Protein AF-A0A7J7GTW8-F1 (afdb_monomer_lite)

Structure (mmCIF, N/CA/C/O backbone):
data_AF-A0A7J7GTW8-F1
#
_entry.id   AF-A0A7J7GTW8-F1
#
loop_
_atom_site.group_PDB
_atom_site.id
_atom_site.type_symbol
_atom_site.label_atom_id
_atom_site.label_alt_id
_atom_site.label_comp_id
_atom_site.label_asym_id
_atom_site.label_entity_id
_atom_site.label_seq_id
_atom_site.pdbx_PDB_ins_code
_atom_site.Cartn_x
_atom_site.Cartn_y
_atom_site.Cartn_z
_atom_site.occupancy
_atom_site.B_iso_or_equiv
_atom_site.auth_seq_id
_atom_site.auth_comp_id
_atom_site.auth_asym_id
_atom_site.auth_atom_id
_atom_site.pdbx_PDB_model_num
ATOM 1 N N . MET A 1 1 ? -10.719 27.928 -32.867 1.00 52.28 1 MET A N 1
ATOM 2 C CA . MET A 1 1 ? -9.361 27.723 -33.432 1.00 52.28 1 MET A CA 1
ATOM 3 C C . MET A 1 1 ? -8.616 29.051 -33.500 1.00 52.28 1 MET A C 1
ATOM 5 O O . MET A 1 1 ? -9.076 29.973 -34.165 1.00 52.28 1 MET A O 1
ATOM 9 N N . ASN A 1 2 ? -7.501 29.174 -32.775 1.00 61.34 2 ASN A N 1
ATOM 10 C CA . ASN A 1 2 ? -6.733 30.416 -32.663 1.00 61.34 2 ASN A CA 1
ATOM 11 C C . ASN A 1 2 ? -5.810 30.602 -33.885 1.00 61.34 2 ASN A C 1
ATOM 13 O O . ASN A 1 2 ? -4.747 29.991 -33.977 1.00 61.34 2 ASN A O 1
ATOM 17 N N . LYS A 1 3 ? -6.223 31.462 -34.825 1.00 63.66 3 LYS A N 1
ATOM 18 C CA . LYS A 1 3 ? -5.523 31.732 -36.099 1.00 63.66 3 LYS A CA 1
ATOM 19 C C . LYS A 1 3 ? -4.086 32.246 -35.913 1.00 63.66 3 LYS A C 1
ATOM 21 O O . LYS A 1 3 ? -3.256 32.067 -36.799 1.00 63.66 3 LYS A O 1
ATOM 26 N N . LYS A 1 4 ? -3.773 32.846 -34.758 1.00 66.88 4 LYS A N 1
ATOM 27 C CA . LYS A 1 4 ? -2.438 33.387 -34.460 1.00 66.88 4 LYS A CA 1
ATOM 28 C C . LYS A 1 4 ? -1.414 32.285 -34.167 1.00 66.88 4 LYS A C 1
ATOM 30 O O . LYS A 1 4 ? -0.269 32.411 -34.584 1.00 66.88 4 LYS A O 1
ATOM 35 N N . GLY A 1 5 ? -1.832 31.185 -33.534 1.00 68.19 5 GLY A N 1
ATOM 36 C CA . GLY A 1 5 ? -0.948 30.047 -33.251 1.00 68.19 5 GLY A CA 1
ATOM 37 C C . GLY A 1 5 ? -0.505 29.314 -34.521 1.00 68.19 5 GLY A C 1
ATOM 38 O O . GLY A 1 5 ? 0.657 28.940 -34.651 1.00 68.19 5 GLY A O 1
ATOM 39 N N . LEU A 1 6 ? -1.403 29.201 -35.505 1.00 69.25 6 LEU A N 1
ATOM 40 C CA . LEU A 1 6 ? -1.107 28.550 -36.784 1.00 69.25 6 LEU A CA 1
ATOM 41 C C . LEU A 1 6 ? -0.099 29.351 -37.624 1.00 69.25 6 LEU A C 1
ATOM 43 O O . LEU A 1 6 ? 0.781 28.770 -38.249 1.00 69.25 6 LEU A O 1
ATOM 47 N N . ALA A 1 7 ? -0.176 30.684 -37.600 1.00 69.06 7 ALA A N 1
ATOM 48 C CA . ALA A 1 7 ? 0.766 31.542 -38.322 1.00 69.06 7 ALA A CA 1
ATOM 49 C C . ALA A 1 7 ? 2.198 31.473 -37.757 1.00 69.06 7 ALA A C 1
ATOM 51 O O . ALA A 1 7 ? 3.157 31.630 -38.511 1.00 69.06 7 ALA A O 1
ATOM 52 N N . ILE A 1 8 ? 2.346 31.223 -36.450 1.00 65.69 8 ILE A N 1
ATOM 53 C CA . ILE A 1 8 ? 3.653 31.009 -35.811 1.00 65.69 8 ILE A CA 1
ATOM 54 C C . ILE A 1 8 ? 4.217 29.648 -36.232 1.00 65.69 8 ILE A C 1
ATOM 56 O O . ILE A 1 8 ? 5.366 29.577 -36.659 1.00 65.69 8 ILE A O 1
ATOM 60 N N . LEU A 1 9 ? 3.391 28.595 -36.217 1.00 63.91 9 LEU A N 1
ATOM 61 C CA . LEU A 1 9 ? 3.799 27.250 -36.634 1.00 63.91 9 LEU A CA 1
ATOM 62 C C . LEU A 1 9 ? 4.252 27.202 -38.106 1.00 63.91 9 LEU A C 1
ATOM 64 O O . LEU A 1 9 ? 5.240 26.550 -38.424 1.00 63.91 9 LEU A O 1
ATOM 68 N N . MET A 1 10 ? 3.586 27.956 -38.988 1.00 69.81 10 MET A N 1
ATOM 69 C CA . MET A 1 10 ? 3.918 28.040 -40.419 1.00 69.81 10 MET A CA 1
ATOM 70 C C . MET A 1 10 ? 5.161 28.892 -40.738 1.00 69.81 10 MET A C 1
ATOM 72 O O . MET A 1 10 ? 5.648 28.862 -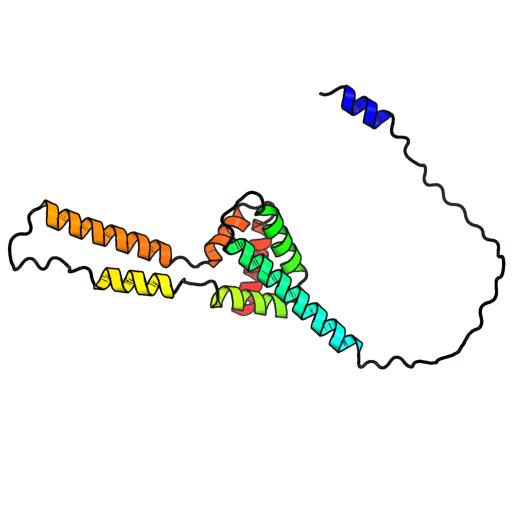41.866 1.00 69.81 10 MET A O 1
ATOM 76 N N . ARG A 1 11 ? 5.673 29.683 -39.784 1.00 66.00 11 ARG A N 1
ATOM 77 C CA . ARG A 1 11 ? 6.873 30.522 -39.977 1.00 66.00 11 ARG A CA 1
ATOM 78 C C . ARG A 1 11 ? 8.160 29.870 -39.481 1.00 66.00 11 ARG A C 1
ATOM 80 O O . ARG A 1 11 ? 9.245 30.353 -39.808 1.00 66.00 11 ARG A O 1
ATOM 87 N N . THR A 1 12 ? 8.066 28.781 -38.726 1.00 65.88 12 THR A N 1
ATOM 88 C CA . THR A 1 12 ? 9.242 28.063 -38.235 1.00 65.88 12 THR A CA 1
ATOM 89 C C . THR A 1 12 ? 9.870 27.269 -39.377 1.00 65.88 12 THR A C 1
ATOM 91 O O . THR A 1 12 ? 9.364 26.235 -39.807 1.00 65.88 12 THR A O 1
ATOM 94 N N . LYS A 1 13 ? 10.991 27.773 -39.897 1.00 55.44 13 LYS A N 1
ATOM 95 C CA . LYS A 1 13 ? 11.793 27.107 -40.929 1.00 55.44 13 LYS A CA 1
ATOM 96 C C . LYS A 1 13 ? 12.377 25.806 -40.361 1.00 55.44 13 LYS A C 1
ATOM 98 O O . LYS A 1 13 ? 13.248 25.850 -39.495 1.00 55.44 13 LYS A O 1
ATOM 103 N N . MET A 1 14 ? 11.916 24.657 -40.855 1.00 52.91 14 MET A N 1
ATOM 104 C CA . MET A 1 14 ? 12.543 23.363 -40.575 1.00 52.91 14 MET A CA 1
ATOM 105 C C . MET A 1 14 ? 13.918 23.299 -41.247 1.00 52.91 14 MET A C 1
ATOM 107 O O . MET A 1 14 ? 14.050 23.577 -42.440 1.00 52.91 14 MET A O 1
ATOM 111 N N . ARG A 1 15 ? 14.951 22.964 -40.470 1.00 58.75 15 ARG A N 1
ATOM 112 C CA . ARG A 1 15 ? 16.315 22.772 -40.969 1.00 58.75 15 ARG A CA 1
ATOM 113 C C . ARG A 1 15 ? 16.368 21.461 -41.767 1.00 58.75 15 ARG A C 1
ATOM 115 O O . ARG A 1 15 ? 16.039 20.425 -41.194 1.00 58.75 15 ARG A O 1
ATOM 122 N N . PRO A 1 16 ? 16.762 21.470 -43.051 1.00 47.53 16 PRO A N 1
ATOM 123 C CA . PRO A 1 16 ? 16.903 20.236 -43.808 1.00 47.53 16 PRO A CA 1
ATOM 124 C C . PRO A 1 16 ? 18.110 19.436 -43.300 1.00 47.53 16 PRO A C 1
ATOM 126 O O . PRO A 1 16 ? 19.209 19.970 -43.143 1.00 47.53 16 PRO A O 1
ATOM 129 N N . LEU A 1 17 ? 17.878 18.150 -43.037 1.00 46.66 17 LEU A N 1
ATOM 130 C CA . LEU A 1 17 ? 18.911 17.130 -42.910 1.00 46.66 17 LEU A CA 1
ATOM 131 C C . LEU A 1 17 ? 19.382 16.766 -44.318 1.00 46.66 17 LEU A C 1
ATOM 133 O O . LEU A 1 17 ? 18.604 16.244 -45.114 1.00 46.66 17 LEU A O 1
ATOM 137 N N . SER A 1 18 ? 20.655 17.005 -44.613 1.00 48.19 18 SER A N 1
ATOM 138 C CA . SER A 1 18 ? 21.330 16.374 -45.746 1.00 48.19 18 SER A CA 1
ATOM 139 C C . SER A 1 18 ? 22.716 15.879 -45.317 1.00 48.19 18 SER A C 1
ATOM 141 O O . SER A 1 18 ? 23.413 16.601 -44.598 1.00 48.19 18 SER A O 1
ATOM 143 N N . PRO A 1 19 ? 23.104 14.652 -45.715 1.00 50.09 19 PRO A N 1
ATOM 144 C CA . PRO A 1 19 ? 24.364 14.029 -45.341 1.00 50.09 19 PRO A CA 1
ATOM 145 C C . PRO A 1 19 ? 25.452 14.385 -46.360 1.00 50.09 19 PRO A C 1
ATOM 147 O O . PRO A 1 19 ? 25.221 14.321 -47.565 1.00 50.09 19 PRO A O 1
ATOM 150 N N . SER A 1 20 ? 26.659 14.703 -45.900 1.00 36.41 20 SER A N 1
ATOM 151 C CA . SER A 1 20 ? 27.835 14.675 -46.772 1.00 36.41 20 SER A CA 1
ATOM 152 C C . SER A 1 20 ? 29.112 14.467 -45.967 1.00 36.41 20 SER A C 1
ATOM 154 O O . SER A 1 20 ? 29.528 15.304 -45.169 1.00 36.41 20 SER A O 1
ATOM 156 N N . SER A 1 21 ? 29.705 13.309 -46.225 1.00 37.16 21 SER A N 1
ATOM 157 C CA . SER A 1 21 ? 31.125 12.988 -46.143 1.00 37.16 21 SER A CA 1
ATOM 158 C C . SER A 1 21 ? 32.049 14.140 -46.548 1.00 37.16 21 SER A C 1
ATOM 160 O O . SER A 1 21 ? 31.837 14.716 -47.610 1.00 37.16 21 SER A O 1
ATOM 162 N N . SER A 1 22 ? 33.103 14.373 -45.760 1.00 34.34 22 SER A N 1
ATOM 163 C CA . SER A 1 22 ? 34.524 14.341 -46.166 1.00 34.34 22 SER A CA 1
ATOM 164 C C . SER A 1 22 ? 35.372 15.296 -45.319 1.00 34.34 22 SER A C 1
ATOM 166 O O . SER A 1 22 ? 35.129 16.499 -45.276 1.00 34.34 22 SER A O 1
ATOM 168 N N . SER A 1 23 ? 36.387 14.723 -44.678 1.00 34.94 23 SER A N 1
ATOM 169 C CA . SER A 1 23 ? 37.549 15.347 -44.031 1.00 34.94 23 SER A CA 1
ATOM 170 C C . SER A 1 23 ? 38.275 16.349 -44.958 1.00 34.94 23 SER A C 1
ATOM 172 O O . SER A 1 23 ? 38.153 16.219 -46.177 1.00 34.94 23 SER A O 1
ATOM 174 N N . PRO A 1 24 ? 39.102 17.282 -44.432 1.00 42.66 24 PRO A N 1
ATOM 175 C CA . PRO A 1 24 ? 40.483 16.897 -44.118 1.00 42.66 24 PRO A CA 1
ATOM 176 C C . PRO A 1 24 ? 41.134 17.550 -42.877 1.00 42.66 24 PRO A C 1
ATOM 178 O O . PRO A 1 24 ? 40.821 18.654 -42.448 1.00 42.66 24 PRO A O 1
ATOM 181 N N . SER A 1 25 ? 42.098 16.781 -42.366 1.00 33.47 25 SER A N 1
ATOM 182 C CA . SER A 1 25 ? 43.215 17.050 -41.451 1.00 33.47 25 SER A CA 1
ATOM 183 C C . SER A 1 25 ? 43.751 18.487 -41.341 1.00 33.47 25 SER A C 1
ATOM 185 O O . SER A 1 25 ? 44.180 19.055 -42.343 1.00 33.47 25 SER A O 1
ATOM 187 N N . VAL A 1 26 ? 43.985 18.933 -40.095 1.00 36.16 26 VAL A N 1
ATOM 188 C CA . VAL A 1 26 ? 45.200 19.689 -39.733 1.00 36.16 26 VAL A CA 1
ATOM 189 C C . VAL A 1 26 ? 45.687 19.289 -38.333 1.00 36.16 26 VAL A C 1
ATOM 191 O O . VAL A 1 26 ? 44.934 19.302 -37.362 1.00 36.16 26 VAL A O 1
ATOM 194 N N . SER A 1 27 ? 46.959 18.909 -38.266 1.00 33.84 27 SER A N 1
ATOM 195 C CA . SER A 1 27 ? 47.713 18.489 -37.087 1.00 33.84 27 SER A CA 1
ATOM 196 C C . SER A 1 27 ? 47.894 19.598 -36.049 1.00 33.84 27 SER A C 1
ATOM 198 O O . SER A 1 27 ? 48.270 20.714 -36.397 1.00 33.84 27 SER A O 1
ATOM 200 N N . ALA A 1 28 ? 47.788 19.246 -34.766 1.00 35.66 28 ALA A N 1
ATOM 201 C CA . ALA A 1 28 ? 48.486 19.941 -33.687 1.00 35.66 28 ALA A CA 1
ATOM 202 C C . ALA A 1 28 ? 48.818 18.952 -32.558 1.00 35.66 28 ALA A C 1
ATOM 204 O O . ALA A 1 28 ? 47.956 18.442 -31.849 1.00 35.66 28 ALA A O 1
ATOM 205 N N . THR A 1 29 ? 50.113 18.666 -32.473 1.00 37.31 29 THR A N 1
ATOM 206 C CA . THR A 1 29 ? 50.887 18.119 -31.355 1.00 37.31 29 THR A CA 1
ATOM 207 C C . THR A 1 29 ? 50.242 18.230 -29.973 1.00 37.31 29 THR A C 1
ATOM 209 O O . THR A 1 29 ? 50.037 19.339 -29.492 1.00 37.31 29 THR A O 1
ATOM 212 N N . ASN A 1 30 ? 50.103 17.097 -29.276 1.00 39.78 30 ASN A N 1
ATOM 213 C CA . ASN A 1 30 ? 50.360 17.037 -27.839 1.00 39.78 30 ASN A CA 1
ATOM 214 C C . ASN A 1 30 ? 50.865 15.654 -27.413 1.00 39.78 30 ASN A C 1
ATOM 216 O O . ASN A 1 30 ? 50.438 14.613 -27.905 1.00 39.78 30 ASN A O 1
ATOM 220 N N . LYS A 1 31 ? 51.868 15.706 -26.541 1.00 36.94 31 LYS A N 1
ATOM 221 C CA . LYS A 1 31 ? 52.773 14.633 -26.142 1.00 36.94 31 LYS A CA 1
ATOM 222 C C . LYS A 1 31 ? 52.037 13.538 -25.366 1.00 36.94 31 LYS A C 1
ATOM 224 O O . LYS A 1 31 ? 51.363 13.809 -24.377 1.00 36.94 31 LYS A O 1
ATOM 229 N N . ILE A 1 32 ? 52.217 12.303 -25.822 1.00 35.19 32 ILE A N 1
ATOM 230 C CA . ILE A 1 32 ? 51.740 11.071 -25.196 1.00 35.19 32 ILE A CA 1
ATOM 231 C C . ILE A 1 32 ? 52.662 10.757 -24.013 1.00 35.19 32 ILE A C 1
ATOM 233 O O . ILE A 1 32 ? 53.806 10.362 -24.221 1.00 35.19 32 ILE A O 1
ATOM 237 N N . ASN A 1 33 ? 52.163 10.903 -22.783 1.00 40.78 33 ASN A N 1
ATOM 238 C CA . ASN A 1 33 ? 52.678 10.138 -21.651 1.00 40.78 33 ASN A CA 1
ATOM 239 C C . ASN A 1 33 ? 51.842 8.862 -21.540 1.00 40.78 33 ASN A C 1
ATOM 241 O O . ASN A 1 33 ? 50.679 8.882 -21.140 1.00 40.78 33 ASN A O 1
ATOM 245 N N . GLN A 1 34 ? 52.469 7.759 -21.939 1.00 44.59 34 GLN A N 1
ATOM 246 C CA . GLN A 1 34 ? 52.074 6.397 -21.619 1.00 44.59 34 GLN A CA 1
ATOM 247 C C . GLN A 1 34 ? 52.011 6.241 -20.094 1.00 44.59 34 GLN A C 1
ATOM 249 O O . GLN A 1 34 ? 53.038 6.235 -19.422 1.00 44.59 34 GLN A O 1
ATOM 254 N N . LEU A 1 35 ? 50.807 6.069 -19.556 1.00 38.00 35 LEU A N 1
ATOM 255 C CA . LEU A 1 35 ? 50.603 5.297 -18.337 1.00 38.00 35 LEU A CA 1
ATOM 256 C C . LEU A 1 35 ? 49.585 4.213 -18.663 1.00 38.00 35 LEU A C 1
ATOM 258 O O . LEU A 1 35 ? 48.377 4.424 -18.732 1.00 38.00 35 LEU A O 1
ATOM 262 N N . GLN A 1 36 ? 50.154 3.050 -18.941 1.00 43.06 36 GLN A N 1
ATOM 263 C CA . GLN A 1 36 ? 49.500 1.764 -19.057 1.00 43.06 36 GLN A CA 1
ATOM 264 C C . GLN A 1 36 ? 48.869 1.440 -17.694 1.00 43.06 36 GLN A C 1
ATOM 266 O O . GLN A 1 36 ? 49.529 0.931 -16.795 1.00 43.06 36 GLN A O 1
ATOM 271 N N . LEU A 1 37 ? 47.598 1.796 -17.512 1.00 42.22 37 LEU A N 1
ATOM 272 C CA . LEU A 1 37 ? 46.793 1.301 -16.401 1.00 42.22 37 LEU A CA 1
ATOM 273 C C . LEU A 1 37 ? 46.018 0.089 -16.905 1.00 42.22 37 LEU A C 1
ATOM 275 O O . LEU A 1 37 ? 45.032 0.213 -17.631 1.00 42.22 37 LEU A O 1
ATOM 279 N N . SER A 1 38 ? 46.510 -1.091 -16.531 1.00 47.88 38 SER A N 1
ATOM 280 C CA . SER A 1 38 ? 45.759 -2.343 -16.577 1.00 47.88 38 SER A CA 1
ATOM 281 C C . SER A 1 38 ? 44.354 -2.130 -15.997 1.00 47.88 38 SER A C 1
ATOM 283 O O . SER A 1 38 ? 44.235 -1.510 -14.935 1.00 47.88 38 SER A O 1
ATOM 285 N N . PRO A 1 39 ? 43.277 -2.637 -16.622 1.00 46.31 39 PRO A N 1
ATOM 286 C CA . PRO A 1 39 ? 41.964 -2.568 -16.012 1.00 46.31 39 PRO A CA 1
ATOM 287 C C . PRO A 1 39 ? 41.927 -3.566 -14.854 1.00 46.31 39 PRO A C 1
ATOM 289 O O . PRO A 1 39 ? 41.724 -4.759 -15.043 1.00 46.31 39 PRO A O 1
ATOM 292 N N . GLY A 1 40 ? 42.142 -3.064 -13.638 1.00 44.50 40 GLY A N 1
ATOM 293 C CA . GLY A 1 40 ? 41.796 -3.786 -12.424 1.00 44.50 40 GLY A CA 1
ATOM 294 C C . GLY A 1 40 ? 40.281 -3.971 -12.377 1.00 44.50 40 GLY A C 1
ATOM 295 O O . GLY A 1 40 ? 39.533 -3.019 -12.155 1.00 44.50 40 GLY A O 1
ATOM 296 N N . GLU A 1 41 ? 39.822 -5.202 -12.583 1.00 49.91 41 GLU A N 1
ATOM 297 C CA . GLU A 1 41 ? 38.410 -5.611 -12.575 1.00 49.91 41 GLU A CA 1
ATOM 298 C C . GLU A 1 41 ? 37.711 -5.432 -11.207 1.00 49.91 41 GLU A C 1
ATOM 300 O O . GLU A 1 41 ? 36.508 -5.644 -11.085 1.00 49.91 41 GLU A O 1
ATOM 305 N N . GLY A 1 42 ? 38.426 -4.967 -10.177 1.00 50.72 42 GLY A N 1
ATOM 306 C CA . GLY A 1 42 ? 37.924 -4.855 -8.805 1.00 50.72 42 GLY A CA 1
ATOM 307 C C . GLY A 1 42 ? 37.057 -3.631 -8.476 1.00 50.72 42 GLY A C 1
ATOM 308 O O . GLY A 1 42 ? 36.365 -3.665 -7.466 1.00 50.72 42 GLY A O 1
ATOM 309 N N . ASN A 1 43 ? 37.056 -2.560 -9.287 1.00 53.78 43 ASN A N 1
ATOM 310 C CA . ASN A 1 43 ? 36.435 -1.275 -8.892 1.00 53.78 43 ASN A CA 1
ATOM 311 C C . ASN A 1 43 ? 35.106 -0.937 -9.596 1.00 53.78 43 ASN A C 1
ATOM 313 O O . ASN A 1 43 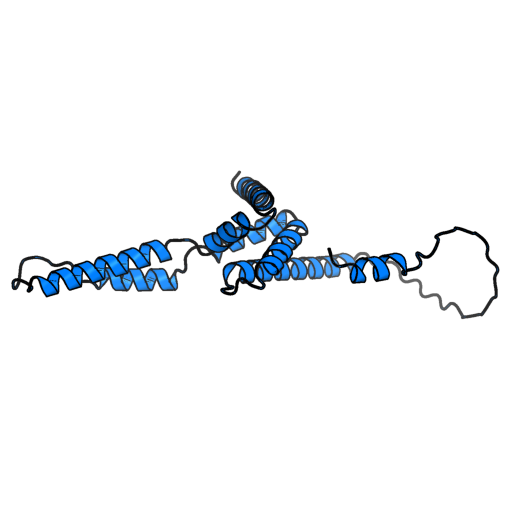? 34.434 0.027 -9.238 1.00 53.78 43 ASN A O 1
ATOM 317 N N . LYS A 1 44 ? 34.703 -1.719 -10.606 1.00 58.53 44 LYS A N 1
ATOM 318 C CA . LYS A 1 44 ? 33.406 -1.532 -11.284 1.00 58.53 44 LYS A CA 1
ATOM 319 C C . LYS A 1 44 ? 32.255 -2.117 -10.466 1.00 58.53 44 LYS A C 1
ATOM 321 O O . LYS A 1 44 ? 31.172 -1.547 -10.439 1.00 58.53 44 LYS A O 1
ATOM 326 N N . SER A 1 45 ? 32.496 -3.229 -9.773 1.00 61.84 45 SER A N 1
ATOM 327 C CA . SER A 1 45 ? 31.483 -3.930 -8.979 1.00 61.84 45 SER A CA 1
ATOM 328 C C . SER A 1 45 ? 31.041 -3.132 -7.749 1.00 61.84 45 SER A C 1
ATOM 330 O O . SER A 1 45 ? 29.855 -3.121 -7.429 1.00 61.84 45 SER A O 1
ATOM 332 N N . SER A 1 46 ? 31.960 -2.423 -7.087 1.00 67.31 46 SER A N 1
ATOM 333 C CA . SER A 1 46 ? 31.651 -1.543 -5.954 1.00 67.31 46 SER A CA 1
ATOM 334 C C . SER A 1 46 ? 30.844 -0.318 -6.393 1.00 67.31 46 SER A C 1
ATOM 336 O O . SER A 1 46 ? 29.813 -0.024 -5.795 1.00 67.31 46 SER A O 1
ATOM 338 N N . ALA A 1 47 ? 31.250 0.350 -7.477 1.00 70.38 47 ALA A N 1
ATOM 339 C CA . ALA A 1 47 ? 30.534 1.502 -8.026 1.00 70.38 47 ALA A CA 1
ATOM 340 C C . ALA A 1 47 ? 29.118 1.140 -8.512 1.00 70.38 47 ALA A C 1
ATOM 342 O O . ALA A 1 47 ? 28.173 1.876 -8.235 1.00 70.38 47 ALA A O 1
ATOM 343 N N . LEU A 1 48 ? 28.960 -0.012 -9.177 1.00 71.38 48 LEU A N 1
ATOM 344 C CA . LEU A 1 48 ? 27.655 -0.527 -9.603 1.00 71.38 48 LEU A CA 1
ATOM 345 C C . LEU A 1 48 ? 26.745 -0.809 -8.403 1.00 71.38 48 LEU A C 1
ATOM 347 O O . LEU A 1 48 ? 25.621 -0.325 -8.382 1.00 71.38 48 LEU A O 1
ATOM 351 N N . LYS A 1 49 ? 27.247 -1.498 -7.369 1.00 73.12 49 LYS A N 1
ATOM 352 C CA . LYS A 1 49 ? 26.479 -1.768 -6.140 1.00 73.12 49 LYS A CA 1
ATOM 353 C C . LYS A 1 49 ? 26.006 -0.490 -5.447 1.00 73.12 49 LYS A C 1
ATOM 355 O O . LYS A 1 49 ? 24.861 -0.420 -5.018 1.00 73.12 49 LYS A O 1
ATOM 360 N N . ILE A 1 50 ? 26.866 0.527 -5.356 1.00 76.12 50 ILE A N 1
ATOM 361 C CA . ILE A 1 50 ? 26.508 1.809 -4.732 1.00 76.12 50 ILE A CA 1
ATOM 362 C C . ILE A 1 50 ? 25.421 2.530 -5.545 1.00 76.12 50 ILE A C 1
ATOM 364 O O . ILE A 1 50 ? 24.543 3.161 -4.960 1.00 76.12 50 ILE A O 1
ATOM 368 N N . ASN A 1 51 ? 25.478 2.465 -6.877 1.00 78.88 51 ASN A N 1
ATOM 369 C CA . ASN A 1 51 ? 24.455 3.076 -7.726 1.00 78.88 51 ASN A CA 1
ATOM 370 C C . ASN A 1 51 ? 23.117 2.339 -7.599 1.00 78.88 51 ASN A C 1
ATOM 372 O O . ASN A 1 51 ? 22.101 2.993 -7.404 1.00 78.88 51 ASN A O 1
ATOM 376 N N . THR A 1 52 ? 23.126 1.003 -7.586 1.00 84.81 52 THR A N 1
ATOM 377 C CA . THR A 1 52 ? 21.913 0.192 -7.413 1.00 84.81 52 THR A CA 1
ATOM 378 C C . THR A 1 52 ? 21.238 0.419 -6.057 1.00 84.81 52 THR A C 1
ATOM 380 O O . THR A 1 52 ? 20.013 0.475 -5.996 1.00 84.81 52 THR A O 1
ATOM 383 N N . GLU A 1 53 ? 22.001 0.588 -4.971 1.00 89.25 53 GLU A N 1
ATOM 384 C CA . GLU A 1 53 ? 21.410 0.905 -3.660 1.00 89.25 53 GLU A CA 1
ATOM 385 C C . GLU A 1 53 ? 20.817 2.320 -3.643 1.00 89.25 53 GLU A C 1
ATOM 387 O O . GLU A 1 53 ? 19.722 2.526 -3.131 1.00 89.25 53 GLU A O 1
ATOM 392 N N . ARG A 1 54 ? 21.497 3.299 -4.258 1.00 91.69 54 ARG A N 1
ATOM 393 C CA . ARG A 1 54 ? 20.956 4.661 -4.383 1.00 91.69 54 ARG A CA 1
ATOM 394 C C . ARG A 1 54 ? 19.677 4.696 -5.215 1.00 91.69 54 ARG A C 1
ATOM 396 O O . ARG A 1 54 ? 18.727 5.360 -4.822 1.00 91.69 54 ARG A O 1
ATOM 403 N N . GLU A 1 55 ? 19.642 3.978 -6.334 1.00 93.06 55 GLU A N 1
ATOM 404 C CA . GLU A 1 55 ? 18.442 3.831 -7.164 1.00 93.06 55 GLU A CA 1
ATOM 405 C C . GLU A 1 55 ? 17.299 3.202 -6.364 1.00 93.06 55 GLU A C 1
ATOM 407 O O . GLU A 1 55 ? 16.190 3.727 -6.364 1.00 93.06 55 GLU A O 1
ATOM 412 N N . PHE A 1 56 ? 17.580 2.129 -5.619 1.00 96.38 56 PHE A N 1
ATOM 413 C CA . PHE A 1 56 ? 16.598 1.491 -4.748 1.00 96.38 56 PHE A CA 1
ATOM 414 C C . PHE A 1 56 ? 16.007 2.460 -3.716 1.00 96.38 56 PHE A C 1
ATOM 416 O O . PHE A 1 56 ? 14.786 2.526 -3.574 1.00 96.38 56 PHE A O 1
ATOM 423 N N . GLU A 1 57 ? 16.850 3.231 -3.027 1.00 96.88 57 GLU A N 1
ATOM 424 C CA . GLU A 1 57 ? 16.391 4.195 -2.024 1.00 96.88 57 GLU A CA 1
ATOM 425 C C . GLU A 1 57 ? 15.526 5.303 -2.634 1.00 96.88 57 GLU A C 1
ATOM 427 O O . GLU A 1 57 ? 14.484 5.630 -2.072 1.00 96.88 57 GLU A O 1
ATOM 432 N N . VAL A 1 58 ? 15.868 5.804 -3.825 1.00 96.38 58 VAL A N 1
ATOM 433 C CA . VAL A 1 58 ? 15.039 6.795 -4.536 1.00 96.38 58 VAL A CA 1
ATOM 434 C C . VAL A 1 58 ? 13.647 6.235 -4.853 1.00 96.38 58 VAL A C 1
ATOM 436 O O . VAL A 1 58 ? 12.643 6.918 -4.650 1.00 96.38 58 VAL A O 1
ATOM 439 N N . VAL A 1 59 ? 13.559 4.978 -5.305 1.00 97.31 59 VAL A N 1
ATOM 440 C CA . VAL A 1 59 ? 12.265 4.326 -5.583 1.00 97.31 59 VAL A CA 1
ATOM 441 C C . VAL A 1 59 ? 11.475 4.075 -4.296 1.00 97.31 59 VAL A C 1
ATOM 443 O O . VAL A 1 59 ? 10.252 4.216 -4.266 1.00 97.31 59 VAL A O 1
ATOM 446 N N . ARG A 1 60 ? 12.159 3.738 -3.200 1.00 97.19 60 ARG A N 1
ATOM 447 C CA . ARG A 1 60 ? 11.532 3.585 -1.882 1.00 97.19 60 ARG A CA 1
ATOM 448 C C . ARG A 1 60 ? 10.977 4.916 -1.366 1.00 97.19 60 ARG A C 1
ATOM 450 O O . ARG A 1 60 ? 9.872 4.954 -0.827 1.00 97.19 60 ARG A O 1
ATOM 457 N N . GLU A 1 61 ? 11.704 6.011 -1.553 1.00 96.00 61 GLU A N 1
ATOM 458 C CA . GLU A 1 61 ? 11.268 7.357 -1.174 1.00 96.00 61 GLU A CA 1
ATOM 459 C C . GLU A 1 61 ? 10.091 7.856 -2.023 1.00 96.00 61 GLU A C 1
ATOM 461 O O . GLU A 1 61 ? 9.161 8.466 -1.480 1.00 96.00 61 GLU A O 1
ATOM 466 N N . SER A 1 62 ? 10.075 7.566 -3.329 1.00 95.94 62 SER A N 1
ATOM 467 C CA . SER A 1 62 ? 8.937 7.906 -4.193 1.00 95.94 62 SER A CA 1
ATOM 468 C C . SER A 1 62 ? 7.689 7.096 -3.829 1.00 95.94 62 SER A C 1
ATOM 470 O O . SER A 1 62 ? 6.607 7.674 -3.721 1.00 95.94 62 SER A O 1
ATOM 472 N N . MET A 1 63 ? 7.836 5.807 -3.498 1.00 96.75 63 MET A N 1
ATOM 473 C CA . MET A 1 63 ? 6.765 4.978 -2.927 1.00 96.75 63 MET A CA 1
ATOM 474 C C . MET A 1 63 ? 6.217 5.576 -1.624 1.00 96.75 63 MET A C 1
ATOM 476 O O . MET A 1 63 ? 5.007 5.737 -1.460 1.00 96.75 63 MET A O 1
ATOM 480 N N . ASN A 1 64 ? 7.106 5.958 -0.703 1.00 95.94 64 ASN A N 1
ATOM 481 C CA . ASN A 1 64 ? 6.726 6.580 0.564 1.00 95.94 64 ASN A CA 1
ATOM 482 C C . ASN A 1 64 ? 5.957 7.894 0.356 1.00 95.94 64 ASN A C 1
ATOM 484 O O . ASN A 1 64 ? 4.965 8.166 1.039 1.00 95.94 64 ASN A O 1
ATOM 488 N N . SER A 1 65 ? 6.405 8.700 -0.606 1.00 94.94 65 SER A N 1
ATOM 489 C CA . SER A 1 65 ? 5.769 9.964 -0.982 1.00 94.94 65 SER A CA 1
ATOM 490 C C . SER A 1 65 ? 4.386 9.719 -1.589 1.00 94.94 65 SER A C 1
ATOM 492 O O . SER A 1 65 ? 3.412 10.353 -1.182 1.00 94.94 65 SER A O 1
ATOM 494 N N . ALA A 1 66 ? 4.263 8.726 -2.473 1.00 94.38 66 ALA A N 1
ATOM 495 C CA . ALA A 1 66 ? 2.994 8.313 -3.063 1.00 94.38 66 ALA A CA 1
ATOM 496 C C . ALA A 1 66 ? 1.973 7.830 -2.021 1.00 94.38 66 ALA A C 1
ATOM 498 O O . ALA A 1 66 ? 0.776 7.963 -2.262 1.00 94.38 66 ALA A O 1
ATOM 499 N N . ILE A 1 67 ? 2.412 7.315 -0.867 1.00 94.50 67 ILE A N 1
ATOM 500 C CA . ILE A 1 67 ? 1.535 6.927 0.251 1.00 94.50 67 ILE A CA 1
ATOM 501 C C . ILE A 1 67 ? 1.202 8.132 1.142 1.00 94.50 67 ILE A C 1
ATOM 503 O O . ILE A 1 67 ? 0.042 8.357 1.482 1.00 94.50 67 ILE A O 1
ATOM 507 N N . SER A 1 68 ? 2.207 8.933 1.501 1.00 91.81 68 SER A N 1
ATOM 508 C CA . SER A 1 68 ? 2.093 9.952 2.558 1.00 91.81 68 SER A CA 1
ATOM 509 C C . SER A 1 68 ? 1.596 11.319 2.078 1.00 91.81 68 SER A C 1
ATOM 511 O O . SER A 1 68 ? 1.181 12.150 2.887 1.00 91.81 68 SER A O 1
ATOM 513 N N . MET A 1 69 ? 1.659 11.610 0.775 1.00 87.12 69 MET A N 1
ATOM 514 C CA . MET A 1 69 ? 1.260 12.919 0.254 1.00 87.12 69 MET A CA 1
ATOM 515 C C . MET A 1 69 ? -0.251 13.133 0.344 1.00 87.12 69 MET A C 1
ATOM 517 O O . MET A 1 69 ? -1.028 12.302 -0.111 1.00 87.12 69 MET A O 1
ATOM 521 N N . ASN A 1 70 ? -0.665 14.292 0.858 1.00 77.50 70 ASN A N 1
ATOM 522 C CA . ASN A 1 70 ? -2.073 14.711 0.904 1.00 77.50 70 ASN A CA 1
ATOM 523 C C . ASN A 1 70 ? -2.477 15.622 -0.268 1.00 77.50 70 ASN A C 1
ATOM 525 O O . ASN A 1 70 ? -3.661 15.869 -0.477 1.00 77.50 70 ASN A O 1
ATOM 529 N N . LYS A 1 71 ? -1.505 16.160 -1.016 1.00 76.25 71 LYS A N 1
ATOM 530 C CA . LYS A 1 71 ? -1.746 17.099 -2.120 1.00 76.25 71 LYS A CA 1
ATOM 531 C C . LYS A 1 71 ? -1.824 16.350 -3.448 1.00 76.25 71 LYS A C 1
ATOM 533 O O . LYS A 1 71 ? -0.902 15.616 -3.787 1.00 76.25 71 LYS A O 1
ATOM 538 N N . THR A 1 72 ? -2.892 16.585 -4.203 1.00 75.44 72 THR A N 1
ATOM 539 C CA . THR A 1 72 ? -3.157 15.932 -5.494 1.00 75.44 72 THR A CA 1
ATOM 540 C C . THR A 1 72 ? -2.366 16.534 -6.657 1.00 75.44 72 THR A C 1
ATOM 542 O O . THR A 1 72 ? -2.086 15.835 -7.619 1.00 75.44 72 THR A O 1
ATOM 545 N N . GLU A 1 73 ? -1.941 17.797 -6.561 1.00 76.19 73 GLU A N 1
ATOM 546 C CA . GLU A 1 73 ? -1.327 18.548 -7.673 1.00 76.19 73 GLU A CA 1
ATOM 547 C C . GLU A 1 73 ? 0.014 17.985 -8.174 1.00 76.19 73 GLU A C 1
ATOM 549 O O . GLU A 1 73 ? 0.368 18.187 -9.330 1.00 76.19 73 GLU A O 1
ATOM 554 N N . VAL A 1 74 ? 0.762 17.282 -7.319 1.00 85.81 74 VAL A N 1
ATOM 555 C CA . VAL A 1 74 ? 2.070 16.683 -7.661 1.00 85.81 74 VAL A CA 1
ATOM 556 C C . VAL A 1 74 ? 1.994 15.151 -7.641 1.00 85.81 74 VAL A C 1
ATOM 558 O O . VAL A 1 74 ? 2.987 14.463 -7.860 1.00 85.81 74 VAL A O 1
ATOM 561 N N . LEU A 1 75 ? 0.807 14.595 -7.385 1.00 90.50 75 LEU A N 1
ATOM 562 C CA . LEU A 1 75 ? 0.644 13.162 -7.183 1.00 90.50 75 LEU A CA 1
ATOM 563 C C . LEU A 1 75 ? 0.957 12.371 -8.458 1.00 90.50 75 LEU A C 1
ATOM 565 O O . LEU A 1 75 ? 1.668 11.375 -8.382 1.00 90.50 75 LEU A O 1
ATOM 569 N N . ASP A 1 76 ? 0.499 12.841 -9.618 1.00 92.06 76 ASP A N 1
ATOM 570 C CA . ASP A 1 76 ? 0.730 12.156 -10.896 1.00 92.06 76 ASP A CA 1
ATOM 571 C C . ASP A 1 76 ? 2.223 12.033 -11.222 1.00 92.06 76 ASP A C 1
ATOM 573 O O . ASP A 1 76 ? 2.675 10.995 -11.698 1.00 92.06 76 ASP A O 1
ATOM 577 N N . VAL A 1 77 ? 3.018 13.065 -10.925 1.00 93.06 77 VAL A N 1
ATOM 578 C CA . VAL A 1 77 ? 4.474 13.028 -11.141 1.00 93.06 77 VAL A CA 1
ATOM 579 C C . VAL A 1 77 ? 5.106 11.963 -10.251 1.00 93.06 77 VAL A C 1
ATOM 581 O O . VAL A 1 77 ? 5.828 11.104 -10.741 1.00 93.06 77 VAL A O 1
ATOM 584 N N . VAL A 1 78 ? 4.750 11.942 -8.966 1.00 94.88 78 VAL A N 1
ATOM 585 C CA . VAL A 1 78 ? 5.296 10.974 -8.004 1.00 94.88 78 VAL A CA 1
ATOM 586 C C . VAL A 1 78 ? 4.884 9.538 -8.339 1.00 94.88 78 VAL A C 1
ATOM 588 O O . VAL A 1 78 ? 5.687 8.620 -8.188 1.00 94.88 78 VAL A O 1
ATOM 591 N N . LEU A 1 79 ? 3.654 9.319 -8.816 1.00 95.56 79 LEU A N 1
ATOM 592 C CA . LEU A 1 79 ? 3.197 7.996 -9.250 1.00 95.56 79 LEU A CA 1
ATOM 593 C C . LEU A 1 79 ? 3.917 7.524 -10.518 1.00 95.56 79 LEU A C 1
ATOM 595 O O . LEU A 1 79 ? 4.214 6.331 -10.628 1.00 95.56 79 LEU A O 1
ATOM 599 N N . ASN A 1 80 ? 4.221 8.433 -11.449 1.00 95.38 80 ASN A N 1
ATOM 600 C CA . ASN A 1 80 ? 5.040 8.117 -12.619 1.00 95.38 80 ASN A CA 1
ATOM 601 C C . ASN A 1 80 ? 6.478 7.786 -12.212 1.00 95.38 80 ASN A C 1
ATOM 603 O O . ASN A 1 80 ? 6.954 6.711 -12.567 1.00 95.38 80 ASN A O 1
ATOM 607 N N . ASP A 1 81 ? 7.114 8.622 -11.389 1.00 95.31 81 ASP A N 1
ATOM 608 C CA . ASP A 1 81 ? 8.472 8.393 -10.880 1.00 95.31 81 ASP A CA 1
ATOM 609 C C . ASP A 1 81 ? 8.572 7.053 -10.134 1.00 95.31 81 ASP A C 1
ATOM 611 O O . ASP A 1 81 ? 9.526 6.294 -10.312 1.00 95.31 81 ASP A O 1
ATOM 615 N N . PHE A 1 82 ? 7.563 6.723 -9.321 1.00 97.19 82 PHE A N 1
ATOM 616 C CA . PHE A 1 82 ? 7.480 5.428 -8.651 1.00 97.19 82 PHE A CA 1
ATOM 617 C C . PHE A 1 82 ? 7.319 4.273 -9.643 1.00 97.19 82 PHE A C 1
ATOM 619 O O . PHE A 1 82 ? 8.025 3.275 -9.526 1.00 97.19 82 PHE A O 1
ATOM 626 N N . SER A 1 83 ? 6.419 4.393 -10.621 1.00 96.81 83 SER A N 1
ATOM 627 C CA . SER A 1 83 ? 6.162 3.324 -11.594 1.00 96.81 83 SER A CA 1
ATOM 628 C C . SER A 1 83 ? 7.384 3.063 -12.478 1.00 96.81 83 SER A C 1
ATOM 630 O O . SER A 1 83 ? 7.808 1.918 -12.635 1.00 96.81 83 SER A O 1
ATOM 632 N N . GLU A 1 84 ? 7.987 4.118 -13.027 1.00 96.19 84 GLU A N 1
ATOM 633 C CA . GLU A 1 84 ? 9.204 4.038 -13.841 1.00 96.19 84 GLU A CA 1
ATOM 634 C C . GLU A 1 84 ? 10.387 3.516 -13.026 1.00 96.19 84 GLU A C 1
ATOM 636 O O . GLU A 1 84 ? 11.098 2.607 -13.465 1.00 96.19 84 GLU A O 1
ATOM 641 N N . GLY A 1 85 ? 10.546 4.029 -11.806 1.00 96.75 85 GLY A N 1
ATOM 642 C CA . GLY A 1 85 ? 11.551 3.574 -10.859 1.00 96.75 85 GLY A CA 1
ATOM 643 C C . GLY A 1 85 ? 11.391 2.100 -10.494 1.00 96.75 85 GLY A C 1
ATOM 644 O O . GLY A 1 85 ? 12.354 1.343 -10.519 1.00 96.75 85 GLY A O 1
ATOM 645 N N . TYR A 1 86 ? 10.171 1.632 -10.239 1.00 97.75 86 TYR A N 1
ATOM 646 C CA . TYR A 1 86 ? 9.912 0.217 -9.979 1.00 97.75 86 TYR A CA 1
ATOM 647 C C . TYR A 1 86 ? 10.343 -0.663 -11.158 1.00 97.75 86 TYR A C 1
ATOM 649 O O . TYR A 1 86 ? 10.945 -1.724 -10.968 1.00 97.75 86 TYR A O 1
ATOM 657 N N . PHE A 1 87 ? 10.071 -0.223 -12.390 1.00 95.88 87 PHE A N 1
ATOM 658 C CA . PHE A 1 87 ? 10.467 -0.972 -13.577 1.00 95.88 87 PHE A CA 1
ATOM 659 C C . PHE A 1 87 ? 11.981 -1.013 -13.798 1.00 95.88 87 PHE A C 1
ATOM 661 O O . PHE A 1 87 ? 12.461 -2.008 -14.344 1.00 95.88 87 PHE A O 1
ATOM 668 N N . SER A 1 88 ? 12.734 -0.003 -13.357 1.00 95.62 88 SER A N 1
ATOM 669 C CA . SER A 1 88 ? 14.198 -0.005 -13.464 1.00 95.62 88 SER A CA 1
ATOM 670 C C . SER A 1 88 ? 14.880 -0.932 -12.450 1.00 95.62 88 SER A C 1
ATOM 672 O O . SER A 1 88 ? 16.006 -1.372 -12.689 1.00 95.62 88 SER A O 1
ATOM 674 N N . LEU A 1 89 ? 14.198 -1.297 -11.357 1.00 96.44 89 LEU A N 1
ATOM 675 C CA . LEU A 1 89 ? 14.727 -2.228 -10.359 1.00 96.44 89 LEU A CA 1
ATOM 676 C C . LEU A 1 89 ? 14.888 -3.655 -10.904 1.00 96.44 89 LEU A C 1
ATOM 678 O O . LEU A 1 89 ? 14.063 -4.161 -11.672 1.00 96.44 89 LEU A O 1
ATOM 682 N N . SER A 1 90 ? 15.923 -4.343 -10.412 1.00 95.69 90 SER A N 1
ATOM 683 C CA . SER A 1 90 ? 16.083 -5.791 -10.571 1.00 95.69 90 SER A CA 1
ATOM 684 C C . SER A 1 90 ? 14.948 -6.555 -9.876 1.00 95.69 90 SER A C 1
ATOM 686 O O . SER A 1 90 ? 14.317 -6.046 -8.948 1.00 95.69 90 SER A O 1
ATOM 688 N N . SER A 1 91 ? 14.711 -7.808 -10.274 1.00 94.19 91 SER A N 1
ATOM 689 C CA . SER A 1 91 ? 13.698 -8.669 -9.642 1.00 94.19 91 SER A CA 1
ATOM 690 C C . SER A 1 91 ? 13.910 -8.823 -8.130 1.00 94.19 91 SER A C 1
ATOM 692 O O . SER A 1 91 ? 12.954 -8.753 -7.360 1.00 94.19 91 SER A O 1
ATOM 694 N N . GLU A 1 92 ? 15.163 -8.956 -7.689 1.00 95.00 92 GLU A N 1
ATOM 695 C CA . GLU A 1 92 ? 15.520 -9.027 -6.268 1.00 95.00 92 GLU A CA 1
ATOM 696 C C . GLU A 1 92 ? 15.149 -7.740 -5.521 1.00 95.00 92 GLU A C 1
ATOM 698 O O . GLU A 1 92 ? 14.554 -7.796 -4.444 1.00 95.00 92 GLU A O 1
ATOM 703 N N . ASN A 1 93 ? 15.424 -6.576 -6.114 1.00 96.56 93 ASN A N 1
ATOM 704 C CA . ASN A 1 93 ? 15.093 -5.289 -5.509 1.00 96.56 93 ASN A CA 1
ATOM 705 C C . ASN A 1 93 ? 13.588 -5.013 -5.513 1.00 96.56 93 ASN A C 1
ATOM 707 O O . ASN A 1 93 ? 13.077 -4.474 -4.535 1.00 96.56 93 ASN A O 1
ATOM 711 N N . ARG A 1 94 ? 12.849 -5.433 -6.546 1.00 97.31 94 ARG A N 1
ATOM 712 C CA . ARG A 1 94 ? 11.377 -5.381 -6.532 1.00 97.31 94 ARG A CA 1
ATOM 713 C C . ARG A 1 94 ? 10.806 -6.240 -5.412 1.00 97.31 94 ARG A C 1
ATOM 715 O O . ARG A 1 94 ? 9.946 -5.776 -4.668 1.00 97.31 94 ARG A O 1
ATOM 722 N N . ARG A 1 95 ? 11.339 -7.453 -5.223 1.00 96.69 95 ARG A N 1
ATOM 723 C CA . ARG A 1 95 ? 10.978 -8.324 -4.097 1.00 96.69 95 ARG A CA 1
ATOM 724 C C . ARG A 1 95 ? 11.297 -7.675 -2.751 1.00 96.69 95 ARG A C 1
ATOM 726 O O . ARG A 1 95 ? 10.433 -7.652 -1.878 1.00 96.69 95 ARG A O 1
ATOM 733 N N . LYS A 1 96 ? 12.500 -7.112 -2.587 1.00 97.12 96 LYS A N 1
ATOM 734 C CA . LYS A 1 96 ? 12.900 -6.354 -1.386 1.00 97.12 96 LYS A CA 1
ATOM 735 C C . LYS A 1 96 ? 11.910 -5.217 -1.112 1.00 97.12 96 LYS A C 1
ATOM 737 O O . LYS A 1 96 ? 11.444 -5.082 0.014 1.00 97.12 96 LYS A O 1
ATOM 742 N N . LEU A 1 97 ? 11.541 -4.450 -2.137 1.00 97.75 97 LEU A N 1
ATOM 743 C CA . LEU A 1 97 ? 10.618 -3.324 -2.014 1.00 97.75 97 LEU A CA 1
ATOM 744 C C . LEU A 1 97 ? 9.199 -3.761 -1.622 1.00 97.75 97 LEU A C 1
ATOM 746 O O . LEU A 1 97 ? 8.607 -3.153 -0.737 1.00 97.75 97 LEU A O 1
ATOM 750 N N . LEU A 1 98 ? 8.665 -4.830 -2.221 1.00 97.25 98 LEU A N 1
ATOM 751 C CA . LEU A 1 98 ? 7.341 -5.363 -1.871 1.00 97.25 98 LEU A CA 1
ATOM 752 C C . LEU A 1 98 ? 7.292 -5.902 -0.434 1.00 97.25 98 LEU A C 1
ATOM 754 O O . LEU A 1 98 ? 6.295 -5.717 0.262 1.00 97.25 98 LEU A O 1
ATOM 758 N N . LEU A 1 99 ? 8.380 -6.510 0.048 1.00 96.81 99 LEU A N 1
ATOM 759 C CA . LEU A 1 99 ? 8.493 -6.921 1.451 1.00 96.81 99 LEU A CA 1
ATOM 760 C C . LEU A 1 99 ? 8.545 -5.717 2.401 1.00 96.81 99 LEU A C 1
ATOM 762 O O . LEU A 1 99 ? 7.949 -5.765 3.476 1.00 96.81 99 LEU A O 1
ATOM 766 N N . ILE A 1 100 ? 9.220 -4.632 2.008 1.00 96.62 100 ILE A N 1
ATOM 767 C CA . ILE A 1 100 ? 9.193 -3.365 2.751 1.00 96.62 100 ILE A CA 1
ATOM 768 C C . ILE A 1 100 ? 7.775 -2.792 2.768 1.00 96.62 100 ILE A C 1
ATOM 770 O O . ILE A 1 100 ? 7.293 -2.433 3.838 1.00 96.62 100 ILE A O 1
ATOM 774 N N . LEU A 1 101 ? 7.077 -2.774 1.627 1.00 96.44 101 LEU A N 1
ATOM 775 C CA . LEU A 1 101 ? 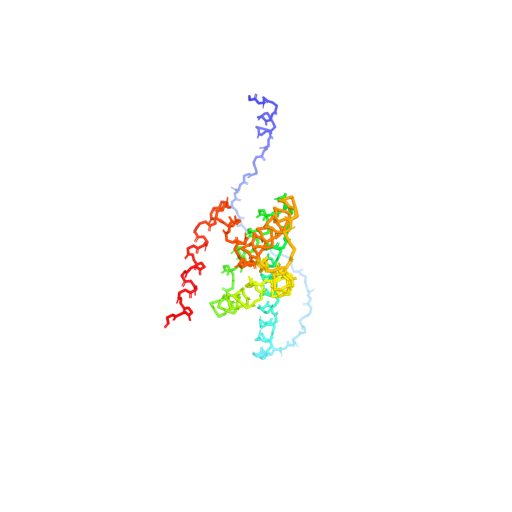5.688 -2.319 1.536 1.00 96.44 101 LEU A CA 1
ATOM 776 C C . LEU A 1 101 ? 4.790 -3.081 2.525 1.00 96.44 101 LEU A C 1
ATOM 778 O O . LEU A 1 101 ? 4.070 -2.469 3.308 1.00 96.44 101 LEU A O 1
ATOM 782 N N . ALA A 1 102 ? 4.898 -4.411 2.548 1.00 94.69 102 ALA A N 1
ATOM 783 C CA . ALA A 1 102 ? 4.122 -5.260 3.448 1.00 94.69 102 ALA A CA 1
ATOM 784 C C . ALA A 1 102 ? 4.503 -5.106 4.931 1.00 94.69 102 ALA A C 1
ATOM 786 O O . ALA A 1 102 ? 3.672 -5.341 5.802 1.00 94.69 102 ALA A O 1
ATOM 787 N N . ARG A 1 103 ? 5.754 -4.747 5.246 1.00 93.94 103 ARG A N 1
ATOM 788 C CA . ARG A 1 103 ? 6.236 -4.642 6.632 1.00 93.94 103 ARG A CA 1
ATOM 789 C C . ARG A 1 103 ? 6.023 -3.257 7.236 1.00 93.94 103 ARG A C 1
ATOM 791 O O . ARG A 1 103 ? 5.645 -3.154 8.400 1.00 93.94 103 ARG A O 1
ATOM 798 N N . GLU A 1 104 ? 6.343 -2.215 6.480 1.00 94.38 104 GLU A N 1
ATOM 799 C CA . GLU A 1 104 ? 6.394 -0.831 6.964 1.00 94.38 104 GLU A CA 1
ATOM 800 C C . GLU A 1 104 ? 5.083 -0.079 6.721 1.00 94.38 104 GLU A C 1
ATOM 802 O O . GLU A 1 104 ? 4.758 0.825 7.487 1.00 94.38 104 GLU A O 1
ATOM 807 N N . TYR A 1 105 ? 4.304 -0.483 5.712 1.00 94.62 105 TYR A N 1
ATOM 808 C CA . TYR A 1 105 ? 3.079 0.206 5.291 1.00 94.62 105 TYR A CA 1
ATOM 809 C C . TYR A 1 105 ? 1.817 -0.643 5.472 1.00 94.62 105 TYR A C 1
ATOM 811 O O . TYR A 1 105 ? 0.814 -0.421 4.796 1.00 94.62 105 TYR A O 1
ATOM 819 N N . ASP A 1 106 ? 1.860 -1.614 6.382 1.00 93.12 106 ASP A N 1
ATOM 820 C CA . ASP A 1 106 ? 0.679 -2.339 6.849 1.00 93.12 106 ASP A CA 1
ATOM 821 C C . ASP A 1 106 ? -0.166 -1.427 7.761 1.00 93.12 106 ASP A C 1
ATOM 823 O O . ASP A 1 106 ? -0.570 -0.337 7.358 1.00 93.12 106 ASP A O 1
ATOM 827 N N . LEU A 1 107 ? -0.441 -1.815 9.004 1.00 94.00 107 LEU A N 1
ATOM 828 C CA . LEU A 1 107 ? -1.270 -1.019 9.905 1.00 94.00 107 LEU A CA 1
ATOM 829 C C . LEU A 1 107 ? -0.448 0.029 10.658 1.00 94.00 107 LEU A C 1
ATOM 831 O O . LEU A 1 107 ? 0.646 -0.254 11.157 1.00 94.00 107 LEU A O 1
ATOM 835 N N . ASN A 1 108 ? -1.039 1.205 10.885 1.00 92.81 108 ASN A N 1
ATOM 836 C CA . ASN A 1 108 ? -0.524 2.142 11.880 1.00 92.81 108 ASN A CA 1
ATOM 837 C C . ASN A 1 108 ? -0.777 1.576 13.288 1.00 92.81 108 ASN A C 1
ATOM 839 O O . ASN A 1 108 ? -1.782 1.874 13.937 1.00 92.81 108 ASN A O 1
ATOM 843 N N . ARG A 1 109 ? 0.148 0.734 13.765 1.00 93.38 109 ARG A N 1
ATOM 844 C CA . ARG A 1 109 ? 0.033 0.032 15.053 1.00 93.38 109 ARG A CA 1
ATOM 845 C C . ARG A 1 109 ? -0.106 0.988 16.233 1.00 93.38 109 ARG A C 1
ATOM 847 O O . ARG A 1 109 ? -0.833 0.674 17.168 1.00 93.38 109 ARG A O 1
ATOM 854 N N . ALA A 1 110 ? 0.537 2.155 16.184 1.00 94.31 110 ALA A N 1
ATOM 855 C CA . ALA A 1 110 ? 0.423 3.159 17.239 1.00 94.31 110 ALA A CA 1
ATOM 856 C C . ALA A 1 110 ? -1.009 3.708 17.331 1.00 94.31 110 ALA A C 1
ATOM 858 O O . ALA A 1 110 ? -1.603 3.711 18.409 1.00 94.31 110 ALA A O 1
ATOM 859 N N . GLN A 1 111 ? -1.590 4.094 16.192 1.00 94.38 111 GLN A N 1
ATOM 860 C CA . GLN A 1 111 ? -2.974 4.561 16.123 1.00 94.38 111 GLN A CA 1
ATOM 861 C C . GLN A 1 111 ? -3.968 3.454 16.493 1.00 94.38 111 GLN A C 1
ATOM 863 O O . GLN A 1 111 ? -4.912 3.703 17.240 1.00 94.38 111 GLN A O 1
ATOM 868 N N . LEU A 1 112 ? -3.747 2.230 16.007 1.00 95.56 112 LEU A N 1
ATOM 869 C CA . LEU A 1 112 ? -4.598 1.083 16.312 1.00 95.56 112 LEU A CA 1
ATOM 870 C C . LEU A 1 112 ? -4.601 0.767 17.813 1.00 95.56 112 LEU A C 1
ATOM 872 O O . LEU A 1 112 ? -5.668 0.596 18.394 1.00 95.56 112 LEU A O 1
ATOM 876 N N . HIS A 1 113 ? -3.431 0.733 18.457 1.00 95.94 113 HIS A N 1
ATOM 877 C CA . HIS A 1 113 ? -3.321 0.492 19.899 1.00 95.94 113 HIS A CA 1
ATOM 878 C C . HIS A 1 113 ? -4.043 1.562 20.719 1.00 95.94 113 HIS A C 1
ATOM 880 O O . HIS A 1 113 ? -4.708 1.235 21.701 1.00 95.94 113 HIS A O 1
ATOM 886 N N . GLU A 1 114 ? -3.938 2.828 20.317 1.00 95.94 114 GLU A N 1
ATOM 887 C CA . GLU A 1 114 ? -4.626 3.921 20.999 1.00 95.94 114 GLU A CA 1
ATOM 888 C C . GLU A 1 114 ? -6.151 3.815 20.843 1.00 95.94 114 GLU A C 1
ATOM 890 O O . GLU A 1 114 ? -6.883 3.946 21.820 1.00 95.94 114 GLU A O 1
ATOM 895 N N . LEU A 1 115 ? -6.642 3.473 19.650 1.00 95.88 115 LEU A N 1
ATOM 896 C CA . LEU A 1 115 ? -8.070 3.244 19.422 1.00 95.88 115 LEU A CA 1
ATOM 897 C C . LEU A 1 115 ? -8.603 2.016 20.174 1.00 95.88 115 LEU A C 1
ATOM 899 O O . LEU A 1 115 ? -9.712 2.065 20.698 1.00 95.88 115 LEU A O 1
ATOM 903 N N . ILE A 1 116 ? -7.822 0.934 20.269 1.00 95.19 116 ILE A N 1
ATOM 904 C CA . ILE A 1 116 ? -8.182 -0.246 21.071 1.00 95.19 116 ILE A CA 1
ATOM 905 C C . ILE A 1 116 ? -8.251 0.128 22.552 1.00 95.19 116 ILE A C 1
ATOM 907 O O . ILE A 1 116 ? -9.200 -0.249 23.233 1.00 95.19 116 ILE A O 1
ATOM 911 N N . ARG A 1 117 ? -7.282 0.900 23.057 1.00 94.56 117 ARG A N 1
ATOM 912 C CA . ARG A 1 117 ? -7.302 1.392 24.440 1.00 94.56 117 ARG A CA 1
ATOM 913 C C . ARG A 1 117 ? -8.542 2.241 24.707 1.00 94.56 117 ARG A C 1
ATOM 915 O O . ARG A 1 117 ? -9.186 2.045 25.731 1.00 94.56 117 ARG A O 1
ATOM 922 N N . GLN A 1 118 ? -8.890 3.143 23.788 1.00 92.69 118 GLN A N 1
ATOM 923 C CA . GLN A 1 118 ? -10.110 3.945 23.887 1.00 92.69 118 GLN A CA 1
ATOM 924 C C . GLN A 1 118 ? -11.353 3.060 23.899 1.00 92.69 118 GLN A C 1
ATOM 926 O O . GLN A 1 118 ? -12.210 3.253 24.748 1.00 92.69 118 GLN A O 1
ATOM 931 N N . TYR A 1 119 ? -11.424 2.061 23.017 1.00 92.12 119 TYR A N 1
ATOM 932 C CA . TYR A 1 119 ? -12.551 1.133 22.942 1.00 92.12 119 TYR A CA 1
ATOM 933 C C . TYR A 1 119 ? -12.728 0.318 24.228 1.00 92.12 119 TYR A C 1
ATOM 935 O O . TYR A 1 119 ? -13.835 0.224 24.742 1.00 92.12 119 TYR A O 1
ATOM 943 N N . LEU A 1 120 ? -11.641 -0.234 24.776 1.00 90.62 120 LEU A N 1
ATOM 944 C CA . LEU A 1 120 ? -11.666 -1.004 26.025 1.00 90.62 120 LEU A CA 1
ATOM 945 C C . LEU A 1 120 ? -11.923 -0.132 27.262 1.00 90.62 120 LEU A C 1
ATOM 947 O O . LEU A 1 120 ? -12.398 -0.638 28.273 1.00 90.62 120 LEU A O 1
ATOM 951 N N . GLY A 1 121 ? -11.582 1.157 27.191 1.00 88.00 121 GLY A N 1
ATOM 952 C CA . GLY A 1 121 ? -11.867 2.138 28.236 1.00 88.00 121 GLY A CA 1
ATOM 953 C C . GLY A 1 121 ? -13.304 2.664 28.221 1.00 88.00 121 GLY A C 1
ATOM 954 O O . GLY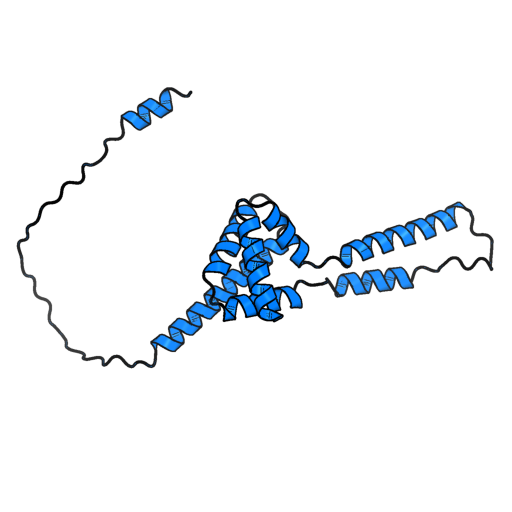 A 1 121 ? -13.689 3.366 29.153 1.00 88.00 121 GLY A O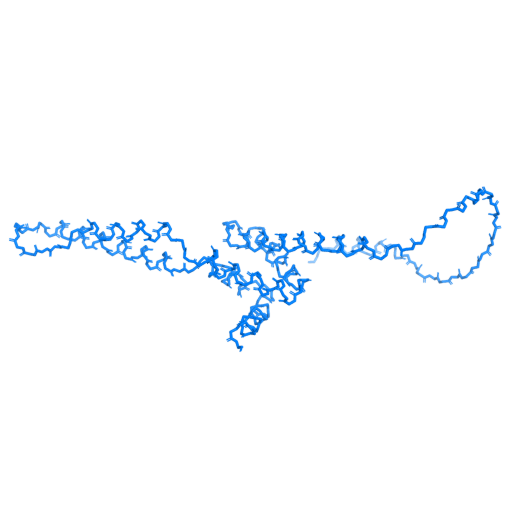 1
ATOM 955 N N . LEU A 1 122 ? -14.096 2.352 27.189 1.00 85.88 122 LEU A N 1
ATOM 956 C CA . LEU A 1 122 ? -15.526 2.637 27.193 1.00 85.88 122 LEU A CA 1
ATOM 957 C C . LEU A 1 122 ? -16.231 1.597 28.069 1.00 85.88 122 LEU A C 1
ATOM 959 O O . LEU A 1 122 ? -16.233 0.403 27.770 1.00 85.88 122 LEU A O 1
ATOM 963 N N . GLU A 1 123 ? -16.846 2.051 29.156 1.00 73.81 123 GLU A N 1
ATOM 964 C CA . GLU A 1 123 ? -17.685 1.194 29.986 1.00 73.81 123 GLU A CA 1
ATOM 965 C C . GLU A 1 123 ? -18.928 0.771 29.192 1.00 73.81 123 GLU A C 1
ATOM 967 O O . GLU A 1 123 ? -19.733 1.605 28.764 1.00 73.81 123 GLU A O 1
ATOM 972 N N . ILE A 1 124 ? -19.084 -0.540 28.986 1.00 63.72 124 ILE A N 1
ATOM 973 C CA . ILE A 1 124 ? -20.320 -1.112 28.445 1.00 63.72 124 ILE A CA 1
ATOM 974 C C . ILE A 1 124 ? -21.407 -0.863 29.497 1.00 63.72 124 ILE A C 1
ATOM 976 O O . ILE A 1 124 ? -21.171 -1.203 30.660 1.00 63.72 124 ILE A O 1
ATOM 980 N N . PRO A 1 125 ? -22.576 -0.299 29.142 1.00 57.91 125 PRO A N 1
ATOM 981 C CA . PRO A 1 125 ? -23.680 -0.157 30.080 1.00 57.91 125 PRO A CA 1
ATOM 982 C C . PRO A 1 125 ? -24.074 -1.543 30.610 1.00 57.91 125 PRO A C 1
ATOM 984 O O . PRO A 1 125 ? -24.756 -2.316 29.942 1.00 57.91 125 PRO A O 1
ATOM 987 N N . GLN A 1 126 ? -23.593 -1.904 31.797 1.00 56.25 126 GLN A N 1
ATOM 988 C CA . GLN A 1 126 ? -24.132 -3.027 32.548 1.00 56.25 126 GLN A CA 1
ATOM 989 C C . GLN A 1 126 ? -25.354 -2.481 33.273 1.00 56.25 126 GLN A C 1
ATOM 991 O O . GLN A 1 126 ? -25.223 -1.607 34.130 1.00 56.25 126 GLN A O 1
ATOM 996 N N . GLY A 1 127 ? -26.536 -2.936 32.866 1.00 55.34 127 GLY A N 1
ATOM 997 C CA . GLY A 1 127 ? -27.832 -2.403 33.290 1.00 55.34 127 GLY A CA 1
ATOM 998 C C . GLY A 1 127 ? -28.208 -2.674 34.748 1.00 55.34 127 GLY A C 1
ATOM 999 O O . GLY A 1 127 ? -29.333 -3.088 34.988 1.00 55.34 127 GLY A O 1
ATOM 1000 N N . ASP A 1 128 ? -27.297 -2.486 35.709 1.00 54.12 128 ASP A N 1
ATOM 1001 C CA . ASP A 1 128 ? -27.545 -2.882 37.100 1.00 54.12 128 ASP A CA 1
ATOM 1002 C C . ASP A 1 128 ? -27.357 -1.794 38.166 1.00 54.12 128 ASP A C 1
ATOM 1004 O O . ASP A 1 128 ? -27.716 -2.030 39.315 1.00 54.12 128 ASP A O 1
ATOM 1008 N N . LYS A 1 129 ? -26.869 -0.576 37.874 1.00 56.91 129 LYS A N 1
ATOM 1009 C CA . LYS A 1 129 ? -26.839 0.487 38.906 1.00 56.91 129 LYS A CA 1
ATOM 1010 C C . LYS A 1 129 ? -27.124 1.879 38.355 1.00 56.91 129 LYS A C 1
ATOM 1012 O O . LYS A 1 129 ? -26.275 2.468 37.701 1.00 56.91 129 LYS A O 1
ATOM 1017 N N . ALA A 1 130 ? -28.295 2.385 38.754 1.00 57.66 130 ALA A N 1
ATOM 1018 C CA . ALA A 1 130 ? -28.919 3.655 38.382 1.00 57.66 130 ALA A CA 1
ATOM 1019 C C . ALA A 1 130 ? -29.279 3.726 36.892 1.00 57.66 130 ALA A C 1
ATOM 1021 O O . ALA A 1 130 ? -28.393 3.721 36.048 1.00 57.66 130 ALA A O 1
ATOM 1022 N N . GLU A 1 131 ? -30.584 3.788 36.598 1.00 58.78 131 GLU A N 1
ATOM 1023 C CA . GLU A 1 131 ? -31.121 4.078 35.262 1.00 58.78 131 GLU A CA 1
ATOM 1024 C C . GLU A 1 131 ? -30.347 5.267 34.668 1.00 58.78 131 GLU A C 1
ATOM 1026 O O . GLU A 1 131 ? -30.495 6.391 35.168 1.00 58.78 131 GLU A O 1
ATOM 1031 N N . PRO A 1 132 ? -29.473 5.049 33.668 1.00 56.97 132 PRO A N 1
ATOM 1032 C CA . PRO A 1 132 ? -28.892 6.164 32.950 1.00 56.97 132 PRO A CA 1
ATOM 1033 C C . PRO A 1 132 ? -30.052 6.932 32.322 1.00 56.97 132 PRO A C 1
ATOM 1035 O O . PRO A 1 132 ? -30.996 6.339 31.797 1.00 56.97 132 PRO A O 1
ATOM 1038 N N . THR A 1 133 ? -30.017 8.263 32.378 1.00 64.62 133 THR A N 1
ATOM 1039 C CA . THR A 1 133 ? -30.984 9.033 31.593 1.00 64.62 133 THR A CA 1
ATOM 1040 C C . THR A 1 133 ? -30.839 8.607 30.127 1.00 64.62 133 THR A C 1
ATOM 1042 O O . THR A 1 133 ? -29.721 8.368 29.667 1.00 64.62 133 THR A O 1
ATOM 1045 N N . SER A 1 134 ? -31.938 8.482 29.377 1.00 68.38 134 SER A N 1
ATOM 1046 C CA . SER A 1 134 ? -31.901 7.964 27.994 1.00 68.38 134 SER A CA 1
ATOM 1047 C C . SER A 1 134 ? -30.863 8.677 27.111 1.00 68.38 134 SER A C 1
ATOM 1049 O O . SER A 1 134 ? -30.263 8.081 26.223 1.00 68.38 134 SER A O 1
ATOM 1051 N N . HIS A 1 135 ? -30.602 9.953 27.405 1.00 69.50 135 HIS A N 1
ATOM 1052 C CA . HIS A 1 135 ? -29.611 10.790 26.736 1.00 69.50 135 HIS A CA 1
ATOM 1053 C C . HIS A 1 135 ? -28.148 10.424 27.079 1.00 69.50 135 HIS A C 1
ATOM 1055 O O . HIS A 1 135 ? -27.250 10.601 26.254 1.00 69.50 135 HIS A O 1
ATOM 1061 N N . GLU A 1 136 ? -27.866 9.932 28.287 1.00 72.44 136 GLU A N 1
ATOM 1062 C CA . GLU A 1 136 ? -26.530 9.460 28.676 1.00 72.44 136 GLU A CA 1
ATOM 1063 C C . GLU A 1 136 ? -26.188 8.121 28.024 1.00 72.44 136 GLU A C 1
ATOM 1065 O O . GLU A 1 136 ? -25.053 7.921 27.589 1.00 72.44 136 GLU A O 1
ATOM 1070 N N . GLU A 1 137 ? -27.161 7.217 27.919 1.00 74.81 137 GLU A N 1
ATOM 1071 C CA . GLU A 1 137 ? -26.988 5.930 27.244 1.00 74.81 137 GLU A CA 1
ATOM 1072 C C . GLU A 1 137 ? -26.764 6.114 25.736 1.00 74.81 137 GLU A C 1
ATOM 1074 O O . GLU A 1 137 ? -25.817 5.558 25.174 1.00 74.81 137 GLU A O 1
ATOM 1079 N N . GLU A 1 138 ? -27.550 6.984 25.095 1.00 80.50 138 GLU A N 1
ATOM 1080 C CA . GLU A 1 138 ? -27.388 7.335 23.680 1.00 80.50 138 GLU A CA 1
ATOM 1081 C C . GLU A 1 138 ? -26.022 7.992 23.406 1.00 80.50 138 GLU A C 1
ATOM 1083 O O . GLU A 1 138 ? -25.350 7.663 22.425 1.00 80.50 138 GLU A O 1
ATOM 1088 N N . GLY A 1 139 ? -25.542 8.842 24.322 1.00 83.88 139 GLY A N 1
ATOM 1089 C CA . GLY A 1 139 ? -24.199 9.422 24.261 1.00 83.88 139 GLY A CA 1
ATOM 1090 C C . GLY A 1 139 ? -23.074 8.382 24.363 1.00 83.88 139 GLY A C 1
ATOM 1091 O O . GLY A 1 139 ? -22.084 8.470 23.629 1.00 83.88 139 GLY A O 1
ATOM 1092 N N . ARG A 1 140 ? -23.227 7.366 25.224 1.00 80.62 140 ARG A N 1
ATOM 1093 C CA . ARG A 1 140 ? -22.262 6.256 25.355 1.00 80.62 140 ARG A CA 1
ATOM 1094 C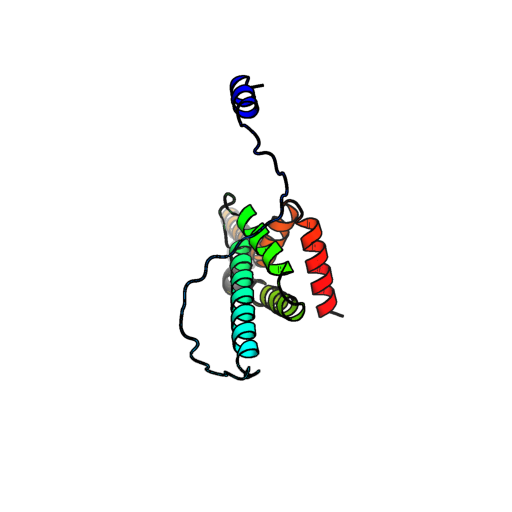 C . ARG A 1 140 ? -22.249 5.378 24.108 1.00 80.62 140 ARG A C 1
ATOM 1096 O O . ARG A 1 140 ? -21.176 5.094 23.578 1.00 80.62 140 ARG A O 1
ATOM 1103 N N . LEU A 1 141 ? -23.420 5.005 23.591 1.00 85.00 141 LEU A N 1
ATOM 1104 C CA . LEU A 1 141 ? -23.539 4.239 22.346 1.00 85.00 141 LEU A CA 1
ATOM 1105 C C . LEU A 1 141 ? -22.945 5.005 21.156 1.00 85.00 141 LEU A C 1
ATOM 1107 O O . LEU A 1 141 ? -22.194 4.436 20.362 1.00 85.00 141 LEU A O 1
ATOM 1111 N N . ALA A 1 142 ? -23.186 6.316 21.064 1.00 89.69 142 ALA A N 1
ATOM 1112 C CA . ALA A 1 142 ? -22.566 7.164 20.049 1.00 89.69 142 ALA A CA 1
ATOM 1113 C C . ALA A 1 142 ? -21.029 7.169 20.152 1.00 89.69 142 ALA A C 1
ATOM 1115 O O . ALA A 1 142 ? -20.340 7.136 19.125 1.00 89.69 142 ALA A O 1
ATOM 1116 N N . ALA A 1 143 ? -20.475 7.163 21.371 1.00 90.00 143 ALA A N 1
ATOM 1117 C CA . ALA A 1 143 ? -19.036 7.044 21.587 1.00 90.00 143 ALA A CA 1
ATOM 1118 C C . ALA A 1 143 ? -18.493 5.686 21.108 1.00 90.00 143 ALA A C 1
ATOM 1120 O O . ALA A 1 143 ? -17.503 5.671 20.370 1.00 90.00 143 ALA A O 1
ATOM 1121 N N . PHE A 1 144 ? -19.172 4.575 21.427 1.00 90.75 144 PHE A N 1
ATOM 1122 C CA . PHE A 1 144 ? -18.832 3.243 20.908 1.00 90.75 144 PHE A CA 1
ATOM 1123 C C . PHE A 1 144 ? -18.809 3.226 19.379 1.00 90.75 144 PHE A C 1
ATOM 1125 O O . PHE A 1 144 ? -17.777 2.909 18.785 1.00 90.75 144 PHE A O 1
ATOM 1132 N N . TYR A 1 145 ? -19.887 3.663 18.721 1.00 92.81 145 TYR A N 1
ATOM 1133 C CA . TYR A 1 145 ? -19.954 3.674 17.257 1.00 92.81 145 TYR A CA 1
ATOM 1134 C C . TYR A 1 145 ? -18.877 4.549 16.615 1.00 92.81 145 TYR A C 1
ATOM 1136 O O . TYR A 1 145 ? -18.343 4.201 15.555 1.00 92.81 145 TYR A O 1
ATOM 1144 N N . ARG A 1 146 ? -18.520 5.676 17.244 1.00 94.81 146 ARG A N 1
ATOM 1145 C CA . ARG A 1 146 ? -17.437 6.542 16.764 1.00 94.81 146 ARG A CA 1
ATOM 1146 C C . ARG A 1 146 ? -16.082 5.846 16.862 1.00 94.81 146 ARG A C 1
ATOM 1148 O O . ARG A 1 146 ? -15.318 5.883 15.897 1.00 94.81 146 ARG A O 1
ATOM 1155 N N . VAL A 1 147 ? -15.783 5.213 17.996 1.00 94.50 147 VAL A N 1
ATOM 1156 C CA . VAL A 1 147 ? -14.514 4.498 18.192 1.00 94.50 147 VAL A CA 1
ATOM 1157 C C . VAL A 1 147 ? -14.429 3.283 17.273 1.00 94.50 147 VAL A C 1
ATOM 1159 O O . VAL A 1 147 ? -13.415 3.110 16.603 1.00 94.50 147 VAL A O 1
ATOM 1162 N N . GLU A 1 148 ? -15.499 2.501 17.130 1.00 94.38 148 GLU A N 1
ATOM 1163 C CA . GLU A 1 148 ? -15.542 1.383 16.185 1.00 94.38 148 GLU A CA 1
ATOM 1164 C C . GLU A 1 148 ? -15.359 1.826 14.736 1.00 94.38 148 GLU A C 1
ATOM 1166 O O . GLU A 1 148 ? -14.639 1.188 13.965 1.00 94.38 148 GLU A O 1
ATOM 1171 N N . ARG A 1 149 ? -16.012 2.926 14.338 1.00 96.00 149 ARG A N 1
ATOM 1172 C CA . ARG A 1 149 ? -15.812 3.502 13.010 1.00 96.00 149 ARG A CA 1
ATOM 1173 C C . ARG A 1 149 ? -14.339 3.818 12.820 1.00 96.00 149 ARG A C 1
ATOM 1175 O O . ARG A 1 149 ? -13.775 3.410 11.811 1.00 96.00 149 ARG A O 1
ATOM 1182 N N . ASN A 1 150 ? -13.712 4.493 13.774 1.00 96.06 150 ASN A N 1
ATOM 1183 C CA . ASN A 1 150 ? -12.297 4.834 13.689 1.00 96.06 150 ASN A CA 1
ATOM 1184 C C . ASN A 1 150 ? -11.403 3.584 13.651 1.00 96.06 150 ASN A C 1
ATOM 1186 O O . ASN A 1 150 ? -10.474 3.548 12.851 1.00 96.06 150 ASN A O 1
ATOM 1190 N N . LEU A 1 151 ? -11.719 2.539 14.426 1.00 96.31 151 LEU A N 1
ATOM 1191 C CA . LEU A 1 151 ? -11.033 1.243 14.377 1.00 96.31 151 LEU A CA 1
ATOM 1192 C C . LEU A 1 151 ? -11.118 0.611 12.987 1.00 96.31 151 LEU A C 1
ATOM 1194 O O . LEU A 1 151 ? -10.092 0.225 12.438 1.00 96.31 151 LEU A O 1
ATOM 1198 N N . ARG A 1 152 ? -12.308 0.575 12.372 1.00 95.75 152 ARG A N 1
ATOM 1199 C CA . ARG A 1 152 ? -12.478 0.068 10.999 1.00 95.75 152 ARG A CA 1
ATOM 1200 C C . ARG A 1 152 ? -11.612 0.824 9.991 1.00 95.75 152 ARG A C 1
ATOM 1202 O O . ARG A 1 152 ? -11.079 0.205 9.082 1.00 95.75 152 ARG A O 1
ATOM 1209 N N . HIS A 1 153 ? -11.455 2.139 10.155 1.00 94.31 153 HIS A N 1
ATOM 1210 C CA . HIS A 1 153 ? -10.580 2.929 9.282 1.00 94.31 153 HIS A CA 1
ATOM 1211 C C . HIS A 1 153 ? -9.095 2.673 9.576 1.00 94.31 153 HIS A C 1
ATOM 1213 O O . HIS A 1 153 ? -8.307 2.607 8.645 1.00 94.31 153 HIS A O 1
ATOM 1219 N N . ALA A 1 154 ? -8.703 2.498 10.840 1.00 94.62 154 ALA A N 1
ATOM 1220 C CA . ALA A 1 154 ? -7.313 2.236 11.224 1.00 94.62 154 ALA A CA 1
ATOM 1221 C C . ALA A 1 154 ? -6.834 0.807 10.904 1.00 94.62 154 ALA A C 1
ATOM 1223 O O . ALA A 1 154 ? -5.631 0.564 10.854 1.00 94.62 154 ALA A O 1
ATOM 1224 N N . LEU A 1 155 ? -7.764 -0.131 10.700 1.00 95.25 155 LEU A N 1
ATOM 1225 C CA . LEU A 1 155 ? -7.491 -1.496 10.238 1.00 95.25 155 LEU A CA 1
ATOM 1226 C C . LEU A 1 155 ? -7.253 -1.590 8.726 1.00 95.25 155 LEU A C 1
ATOM 1228 O O . LEU A 1 155 ? -6.926 -2.665 8.230 1.00 95.25 155 LEU A O 1
ATOM 1232 N N . LYS A 1 156 ? -7.418 -0.489 7.990 1.00 94.44 156 LYS A N 1
ATOM 1233 C CA . LYS A 1 156 ? -6.996 -0.417 6.596 1.00 94.44 156 LYS A CA 1
ATOM 1234 C C . LYS A 1 156 ? -5.473 -0.269 6.526 1.00 94.44 156 LYS A C 1
ATOM 1236 O O . LYS A 1 156 ? -4.932 0.607 7.208 1.00 94.44 156 LYS A O 1
ATOM 1241 N N . PRO A 1 157 ? -4.771 -1.090 5.731 1.00 95.12 157 PRO A N 1
ATOM 1242 C CA . PRO A 1 157 ? -3.333 -0.954 5.574 1.00 95.12 157 PRO A CA 1
ATOM 1243 C C . PRO A 1 157 ? -2.979 0.352 4.859 1.00 95.12 157 PRO A C 1
ATOM 1245 O O . PRO A 1 157 ? -3.676 0.794 3.948 1.00 95.12 157 PRO A O 1
ATOM 1248 N N . MET A 1 158 ? -1.863 0.971 5.235 1.00 94.25 158 MET A N 1
ATOM 1249 C CA . MET A 1 158 ? -1.422 2.247 4.665 1.00 94.25 158 MET A CA 1
ATOM 1250 C C . MET A 1 158 ? -1.111 2.131 3.169 1.00 94.25 158 MET A C 1
ATOM 1252 O O . MET A 1 158 ? -1.347 3.077 2.416 1.00 94.25 158 MET A O 1
ATOM 1256 N N . TYR A 1 159 ? -0.640 0.966 2.715 1.00 95.25 159 TYR A N 1
ATOM 1257 C CA . TYR A 1 159 ? -0.418 0.693 1.296 1.00 95.25 159 TYR A CA 1
ATOM 1258 C C . TYR A 1 159 ? -1.712 0.685 0.459 1.00 95.25 159 TYR A C 1
ATOM 1260 O O . TYR A 1 159 ? -1.627 0.786 -0.763 1.00 95.25 159 TYR A O 1
ATOM 1268 N N . GLU A 1 160 ? -2.908 0.608 1.067 1.00 95.19 160 GLU A N 1
ATOM 1269 C CA . GLU A 1 160 ? -4.190 0.705 0.344 1.00 95.19 160 GLU A CA 1
ATOM 1270 C C . GLU A 1 160 ? -4.274 2.019 -0.439 1.00 95.19 160 GLU A C 1
ATOM 1272 O O . GLU A 1 160 ? -4.642 2.024 -1.612 1.00 95.19 160 GLU A O 1
ATOM 1277 N N . VAL A 1 161 ? -3.809 3.115 0.169 1.00 94.00 161 VAL A N 1
ATOM 1278 C CA . VAL A 1 161 ? -3.780 4.451 -0.438 1.00 94.00 161 VAL A CA 1
ATOM 1279 C C . VAL A 1 161 ? -2.956 4.464 -1.728 1.00 94.00 161 VAL A C 1
ATOM 1281 O O . VAL A 1 161 ? -3.359 5.087 -2.710 1.00 94.00 161 VAL A O 1
ATOM 1284 N N . LEU A 1 162 ? -1.820 3.760 -1.759 1.00 95.50 162 LEU A N 1
ATOM 1285 C CA . LEU A 1 162 ? -1.000 3.641 -2.967 1.00 95.50 162 LEU A CA 1
ATOM 1286 C C . LEU A 1 162 ? -1.775 2.941 -4.085 1.00 95.50 162 LEU A C 1
ATOM 1288 O O . LEU A 1 162 ? -1.788 3.417 -5.219 1.00 95.50 162 LEU A O 1
ATOM 1292 N N . PHE A 1 163 ? -2.438 1.827 -3.772 1.00 96.25 163 PHE A N 1
ATOM 1293 C CA . PHE A 1 163 ? -3.172 1.050 -4.766 1.00 96.25 163 PHE A CA 1
ATOM 1294 C C . PHE A 1 163 ? -4.414 1.771 -5.283 1.00 96.25 163 PHE A C 1
ATOM 1296 O O . PHE A 1 163 ? -4.659 1.741 -6.487 1.00 96.25 163 PHE A O 1
ATOM 1303 N N . GLU A 1 164 ? -5.156 2.471 -4.425 1.00 95.44 164 GLU A N 1
ATOM 1304 C CA . GLU A 1 164 ? -6.282 3.311 -4.846 1.00 95.44 164 GLU A CA 1
ATOM 1305 C C . GLU A 1 164 ? -5.825 4.402 -5.822 1.00 95.44 164 GLU A C 1
ATOM 1307 O O . GLU A 1 164 ? -6.415 4.579 -6.891 1.00 95.44 164 GLU A O 1
ATOM 1312 N N . ARG A 1 165 ? -4.723 5.087 -5.495 1.00 95.00 165 ARG A N 1
ATOM 1313 C CA . ARG A 1 165 ? -4.143 6.139 -6.341 1.00 95.00 165 ARG A CA 1
ATOM 1314 C C . ARG A 1 165 ? -3.690 5.590 -7.688 1.00 95.00 165 ARG A C 1
ATOM 1316 O O . ARG A 1 165 ? -4.073 6.128 -8.727 1.00 95.00 165 ARG A O 1
ATOM 1323 N N . LEU A 1 166 ? -2.956 4.478 -7.684 1.00 95.50 166 LEU A N 1
ATOM 1324 C CA . LEU A 1 166 ? -2.537 3.788 -8.905 1.00 95.50 166 LEU A CA 1
ATOM 1325 C C . LEU A 1 166 ? -3.730 3.314 -9.739 1.00 95.50 166 LEU A C 1
ATOM 1327 O O . LEU A 1 166 ? -3.700 3.424 -10.959 1.00 95.50 166 LEU A O 1
ATOM 1331 N N . ASN A 1 167 ? -4.805 2.839 -9.115 1.00 96.00 167 ASN A N 1
ATOM 1332 C CA . ASN A 1 167 ? -5.997 2.393 -9.833 1.00 96.00 167 ASN A CA 1
ATOM 1333 C C . ASN A 1 167 ? -6.665 3.531 -10.627 1.00 96.00 167 ASN A C 1
ATOM 1335 O O . ASN A 1 167 ? -7.214 3.300 -11.703 1.00 96.00 167 ASN A O 1
ATOM 1339 N N . THR A 1 168 ? -6.588 4.763 -10.117 1.00 94.12 168 THR A N 1
ATOM 1340 C CA . THR A 1 168 ? -7.115 5.963 -10.790 1.00 94.12 168 THR A CA 1
ATOM 1341 C C . THR A 1 168 ? -6.126 6.638 -11.745 1.00 94.12 168 THR A C 1
ATOM 1343 O O . THR A 1 168 ? -6.530 7.486 -12.539 1.00 94.12 168 THR A O 1
ATOM 1346 N N . HIS A 1 169 ? -4.845 6.266 -11.699 1.00 93.75 169 HIS A N 1
ATOM 1347 C CA . HIS A 1 169 ? -3.795 6.875 -12.511 1.00 93.75 169 HIS A CA 1
ATOM 1348 C C . HIS A 1 169 ? -3.759 6.281 -13.935 1.00 93.75 169 HIS A C 1
ATOM 1350 O O . HIS A 1 169 ? -3.887 5.060 -14.101 1.00 93.75 169 HIS A O 1
ATOM 1356 N N . PRO A 1 170 ? -3.531 7.089 -14.991 1.00 94.31 170 PRO A N 1
ATOM 1357 C CA . PRO A 1 170 ? -3.357 6.583 -16.352 1.00 94.31 170 PRO A CA 1
ATOM 1358 C C . PRO A 1 170 ? -2.288 5.480 -16.434 1.00 94.31 170 PRO A C 1
ATOM 1360 O O . PRO A 1 170 ? -1.154 5.649 -16.001 1.00 94.31 170 PRO A O 1
ATOM 1363 N N . GLY A 1 171 ? -2.654 4.313 -16.969 1.00 93.94 171 GLY A N 1
ATOM 1364 C CA . GLY A 1 171 ? -1.753 3.154 -17.054 1.00 93.94 171 GLY A CA 1
ATOM 1365 C C . GLY A 1 171 ? -1.513 2.408 -15.733 1.00 93.94 171 GLY A C 1
ATOM 1366 O O . GLY A 1 171 ? -0.890 1.344 -15.747 1.00 93.94 171 GLY A O 1
ATOM 1367 N N . GLY A 1 172 ? -2.051 2.884 -14.608 1.00 95.75 172 GLY A N 1
ATOM 1368 C CA . GLY A 1 172 ? -1.806 2.289 -13.299 1.00 95.75 172 GLY A CA 1
ATOM 1369 C C . GLY A 1 172 ? -2.440 0.906 -13.109 1.00 95.75 172 GLY A C 1
ATOM 1370 O O . GLY A 1 172 ? -1.836 0.056 -12.469 1.00 95.75 172 GLY A O 1
ATOM 1371 N N . LEU A 1 173 ? -3.556 0.587 -13.778 1.00 96.00 173 LEU A N 1
ATOM 1372 C CA . LEU A 1 173 ? -4.104 -0.784 -13.818 1.00 96.00 173 LEU A CA 1
ATOM 1373 C C . LEU A 1 173 ? -3.112 -1.817 -14.384 1.00 96.00 173 LEU A C 1
ATOM 1375 O O . LEU A 1 173 ? -2.995 -2.936 -13.873 1.00 96.00 173 LEU A O 1
ATOM 1379 N N . LYS A 1 174 ? -2.373 -1.444 -15.438 1.00 96.38 174 LYS A N 1
ATOM 1380 C CA . LYS A 1 174 ? -1.326 -2.300 -16.012 1.00 96.38 174 LYS A CA 1
ATOM 1381 C C . LYS A 1 174 ? -0.196 -2.491 -15.005 1.00 96.38 174 LYS A C 1
ATOM 1383 O O . LYS A 1 174 ? 0.287 -3.606 -14.838 1.00 96.38 174 LYS A O 1
ATOM 1388 N N . PHE A 1 175 ? 0.197 -1.422 -14.321 1.00 97.44 175 PHE A N 1
ATOM 1389 C CA . PHE A 1 175 ? 1.230 -1.481 -13.296 1.00 97.44 175 PHE A CA 1
ATOM 1390 C C . PHE A 1 175 ? 0.817 -2.336 -12.088 1.00 97.44 175 PHE A C 1
ATOM 1392 O O . PHE A 1 175 ? 1.572 -3.217 -11.688 1.00 97.44 175 PHE A O 1
ATOM 1399 N N . LEU A 1 176 ? -0.412 -2.184 -11.586 1.00 98.00 176 LEU A N 1
ATOM 1400 C CA . LEU A 1 176 ? -0.980 -3.024 -10.525 1.00 98.00 176 LEU A CA 1
ATOM 1401 C C . LEU A 1 176 ? -0.998 -4.508 -10.908 1.00 98.00 176 LEU A C 1
ATOM 1403 O O . LEU A 1 176 ? -0.722 -5.366 -10.073 1.00 98.00 176 LEU A O 1
ATOM 1407 N N . SER A 1 177 ? -1.267 -4.820 -12.179 1.00 97.94 177 SER A N 1
ATOM 1408 C CA . SER A 1 177 ? -1.203 -6.200 -12.677 1.00 97.94 177 SER A CA 1
ATOM 1409 C C . SER A 1 177 ? 0.213 -6.781 -12.586 1.00 97.94 177 SER A C 1
ATOM 1411 O O . SER A 1 177 ? 0.368 -7.960 -12.273 1.00 97.94 177 SER A O 1
ATOM 1413 N N . ILE A 1 178 ? 1.242 -5.957 -12.808 1.00 96.75 178 ILE A N 1
ATOM 1414 C CA . ILE A 1 178 ? 2.651 -6.357 -12.687 1.00 96.75 178 ILE A CA 1
ATOM 1415 C C . ILE A 1 178 ? 3.046 -6.505 -11.218 1.00 96.75 178 ILE A C 1
ATOM 1417 O O . ILE A 1 178 ? 3.585 -7.543 -10.856 1.00 96.75 178 ILE A O 1
ATOM 1421 N N . ILE A 1 179 ? 2.693 -5.546 -10.354 1.00 97.06 179 ILE A N 1
ATOM 1422 C CA . ILE A 1 179 ? 2.907 -5.662 -8.900 1.00 97.06 179 ILE A CA 1
ATOM 1423 C C . ILE A 1 179 ? 2.265 -6.942 -8.359 1.00 97.06 179 ILE A C 1
ATOM 1425 O O . ILE A 1 179 ? 2.861 -7.635 -7.536 1.00 97.06 179 ILE A O 1
ATOM 1429 N N . ARG A 1 180 ? 1.057 -7.283 -8.824 1.00 97.44 180 ARG A N 1
ATOM 1430 C CA . ARG A 1 180 ? 0.375 -8.520 -8.432 1.00 97.44 180 ARG A CA 1
ATOM 1431 C C . ARG A 1 180 ? 1.153 -9.755 -8.877 1.00 97.44 180 ARG A C 1
ATOM 1433 O O . ARG A 1 180 ? 1.294 -10.672 -8.077 1.00 97.44 180 ARG A O 1
ATOM 1440 N N . ALA A 1 181 ? 1.649 -9.787 -10.113 1.00 97.56 181 ALA A N 1
ATOM 1441 C CA . ALA A 1 181 ? 2.473 -10.891 -10.603 1.00 97.56 181 ALA A CA 1
ATOM 1442 C C . ALA A 1 181 ? 3.773 -11.033 -9.794 1.00 97.56 181 ALA A C 1
ATOM 1444 O O . ALA A 1 181 ? 4.093 -12.130 -9.340 1.00 97.56 181 ALA A O 1
ATOM 1445 N N . ASP A 1 182 ? 4.461 -9.921 -9.527 1.00 96.81 182 ASP A N 1
ATOM 1446 C CA . ASP A 1 182 ? 5.681 -9.906 -8.718 1.00 96.81 182 ASP A CA 1
ATOM 1447 C C . ASP A 1 182 ? 5.379 -10.342 -7.270 1.00 96.81 182 ASP A C 1
ATOM 1449 O O . ASP A 1 182 ? 6.132 -11.120 -6.694 1.00 96.81 182 ASP A O 1
ATOM 1453 N N . THR A 1 183 ? 4.235 -9.951 -6.698 1.00 96.50 183 THR A N 1
ATOM 1454 C CA . THR A 1 183 ? 3.787 -10.420 -5.373 1.00 96.50 183 THR A CA 1
ATOM 1455 C C . THR A 1 183 ? 3.516 -11.922 -5.356 1.00 96.50 183 THR A C 1
ATOM 1457 O O . THR A 1 183 ? 3.948 -12.608 -4.434 1.00 96.50 183 THR A O 1
ATOM 1460 N N . LEU A 1 184 ? 2.830 -12.451 -6.373 1.00 96.81 184 LEU A N 1
ATOM 1461 C CA . LEU A 1 184 ? 2.568 -13.888 -6.484 1.00 96.81 184 LEU A CA 1
ATOM 1462 C C . LEU A 1 184 ? 3.874 -14.681 -6.573 1.00 96.81 184 LEU A C 1
ATOM 1464 O O . LEU A 1 184 ? 4.015 -15.673 -5.871 1.00 96.81 184 LEU A O 1
ATOM 1468 N N . SER A 1 185 ? 4.869 -14.173 -7.308 1.00 95.06 185 SER A N 1
ATOM 1469 C CA . SER A 1 185 ? 6.194 -14.804 -7.404 1.00 95.06 185 SER A CA 1
ATOM 1470 C C . SER A 1 185 ? 6.964 -14.883 -6.075 1.00 95.06 185 SER A C 1
ATOM 1472 O O . SER A 1 185 ? 7.962 -15.589 -5.982 1.00 95.06 185 SER A O 1
ATOM 1474 N N . ILE A 1 186 ? 6.546 -14.126 -5.052 1.00 94.06 186 ILE A N 1
ATOM 1475 C CA . ILE A 1 186 ? 7.128 -14.170 -3.700 1.00 94.06 186 ILE A CA 1
ATOM 1476 C C . ILE A 1 186 ? 6.421 -15.215 -2.825 1.00 94.06 186 ILE A C 1
ATOM 1478 O O . ILE A 1 186 ? 7.022 -15.694 -1.862 1.00 94.06 186 ILE A O 1
ATOM 1482 N N . LEU A 1 187 ? 5.148 -15.502 -3.114 1.00 92.00 187 LEU A N 1
ATOM 1483 C CA . LEU A 1 187 ? 4.292 -16.399 -2.334 1.00 92.00 187 LEU A CA 1
ATOM 1484 C C . LEU A 1 187 ? 4.351 -17.855 -2.816 1.00 92.00 187 LEU A C 1
ATOM 1486 O O . LEU A 1 187 ? 4.114 -18.753 -2.009 1.00 92.00 187 LEU A O 1
ATOM 1490 N N . GLU A 1 188 ? 4.614 -18.061 -4.107 1.00 79.38 188 GLU A N 1
ATOM 1491 C CA . GLU A 1 188 ? 4.822 -19.369 -4.750 1.00 79.38 188 GLU A CA 1
ATOM 1492 C C . GLU A 1 188 ? 6.264 -19.872 -4.578 1.00 79.38 188 GLU A C 1
ATOM 1494 O O . GLU A 1 188 ? 6.423 -21.091 -4.336 1.00 79.38 188 GLU A O 1
#

Secondary structure (DSSP, 8-state):
--HHHHHHHTT--PPPP-----------------------TTSHHHHHHHHHHHHHHHHHHHHHHHHH---STTHHHHHHHHHHHHHHS-HHHHHHHHHHHHHHSS--HHHHHHHHHHHHTSPP--TTSS---HHHHHHHHHHHHHHHHHHHHHTS-THHHHHHHHHHSTTHHHHHHHHHHHHHHHH-

Radius of gyration: 30.63 Å; chains: 1; bounding box: 85×53×86 Å

pLDDT: mean 79.95, std 20.41, range [33.47, 98.0]

Organism: Camellia sinensis (NCBI:txid4442)

InterPro domains:
  IPR035372 Malonyl-CoA decarboxylase, N-terminal [PF17408] (146-187)
  IPR038351 Malonyl-CoA decarboxylase, N-terminal domain superfamily [G3DSA:1.20.140.90] (48-188)
  IPR038917 Malonyl-CoA decarboxylase [PTHR28641] (31-187)

Sequence (188 aa):
MNKKGLAILMRTKMRPLSPSSSSPSVSATNKINQLQLSPGEGNKSSALKINTEREFEVVRESMNSAISMNKTEVLDVVLNDFSEGYFSLSSENRRKLLLILAREYDLNRAQLHELIRQYLGLEIPQGDKAEPTSHEEEGRLAAFYRVERNLRHALKPMYEVLFERLNTHPGGLKFLSIIRADTLSILE

Foldseek 3Di:
DDPVVVVVVVPDDDDDDDDDDDDDDDDDDDDDDDDPDDPPPPPPVVVVVVVLVVLLVQLLVLLVCLLPDPDPPCNLVSLVSNLVSLVVHDLVSVLVSVVCCCPVQFFPVVQLVVLVVQLVPQDDPPPDPDDDDPVVNVVSVVSNVVSVVSNVVRNGTSCVSNLVSLVPHVCSVVSVVVSVVSVVVNVD